Protein AF-0000000082584558 (afdb_homodimer)

Organism: NCBI:txid2716538

Nearest PDB structures (foldseek):
  3l9f-assembly2_C  TM=8.527E-01  e=1.326E-11  Streptococcus mutans UA159
  5x11-assembly4_H  TM=8.373E-01  e=3.624E-11  Bacillus spizizenii str. W23
  5x11-assembly1_B  TM=8.396E-01  e=9.906E-11  Bacillus spizizenii str. W23
  5x11-assembly3_D  TM=8.254E-01  e=2.268E-10  Bacillus spizizenii str. W23
  5x11-assembly4_G  TM=8.286E-01  e=9.950E-10  Bacillus spizizenii str. W23

Solvent-accessible surface area (backbone atoms only — not comparable to full-atom values): 20373 Å² total; per-residue (Å²): 128,76,77,75,67,65,62,57,53,56,50,46,48,52,30,73,76,42,67,36,30,72,65,52,50,48,52,47,41,61,73,70,38,39,89,40,44,46,72,73,61,89,57,43,59,68,51,49,51,51,35,38,75,69,48,26,30,46,77,42,78,46,74,48,92,96,42,78,69,40,58,33,36,35,57,32,72,59,26,51,49,51,47,52,54,57,58,68,46,79,80,76,88,68,74,44,73,39,66,64,49,54,37,49,57,64,35,67,88,48,60,67,68,61,54,49,52,54,43,50,52,54,31,52,51,30,54,50,49,49,55,52,49,52,55,51,50,52,57,55,57,69,37,62,89,76,48,59,67,66,46,53,49,33,47,48,48,47,52,47,46,52,44,38,47,29,53,29,46,36,52,46,32,54,54,49,51,56,57,54,58,67,74,101,126,76,78,75,68,65,62,57,54,56,50,46,46,51,30,73,76,41,66,36,30,73,64,52,51,47,51,47,41,61,72,71,38,39,90,40,44,48,70,72,62,87,57,43,59,67,51,50,52,51,35,38,75,69,47,25,29,46,77,43,79,44,75,48,91,95,43,78,70,40,59,34,37,37,57,31,73,58,24,51,49,51,47,52,54,57,59,70,48,80,79,75,88,66,72,44,73,39,66,64,49,54,38,47,56,63,36,67,88,49,60,66,67,60,54,49,51,55,43,50,52,52,30,51,52,30,54,51,47,47,55,52,49,53,54,51,50,51,56,55,58,68,37,63,89,76,47,59,67,65,45,54,51,31,47,48,49,47,52,47,46,52,45,37,48,29,53,30,48,37,52,47,33,54,54,48,50,55,57,53,57,67,75,102

InterPro domains:
  IPR005149 Transcription regulator PadR, N-terminal [PF03551] (11-85)
  IPR018309 Transcription regulator PadR, C-terminal [PF10400] (96-181)
  IPR036388 Winged helix-like DNA-binding domain superfamily [G3DSA:1.10.10.10] (1-91)
  IPR036390 Winged helix DNA-binding domain superfamily [SSF46785] (7-182)

Sequence (368 aa):
MSKINKTKYAILGVLSQMSGSGYDIKKCCDNSISYFWNENYGHIYPVLKKMEEEELIVKRVEQNEGRPSKNVYSITEKGSEELRKWLMLPIESSPLRSELLLKIFWSKDIPVENIIEKIKTEKEKAEKNLQEYSKVEEILKAQEGREDKKNLLLWLTTLNYGKYDDEAKIKWCEETLKSLEKLKMSKINKTKYAILGVLSQMSGSGYDIKKCCDNSISYFWNENYGHIYPVLKKMEEEELIVKRVEQNEGRPSKNVYSITEKGSEELRKWLMLPIESSPLRSELLLKIFWSKDIPVENIIEKIKTEKEKAEKNLQEYSKVEEILKAQEGREDKKNLLLWLTTLNYGKYDDEAKIKWCEETLKSLEKLK

pLDDT: mean 91.88, std 10.71, range [30.33, 98.81]

Structure (mmCIF, N/CA/C/O backbone):
data_AF-0000000082584558-model_v1
#
loop_
_entity.id
_entity.type
_entity.pdbx_description
1 polymer 'PadR family transcriptional regulator'
#
loop_
_atom_site.group_PDB
_atom_site.id
_atom_site.type_symbol
_atom_site.label_atom_id
_atom_site.label_alt_id
_atom_site.label_comp_id
_atom_site.label_asym_id
_atom_site.label_entity_id
_atom_site.label_seq_id
_atom_site.pdbx_PDB_ins_code
_atom_site.Cartn_x
_atom_site.Cartn_y
_atom_site.Cartn_z
_atom_site.occupancy
_atom_site.B_iso_or_equiv
_atom_site.auth_seq_id
_atom_site.auth_comp_id
_atom_site.auth_asym_id
_atom_site.auth_atom_id
_atom_site.pdbx_PDB_model_num
ATOM 1 N N . MET A 1 1 ? -6.527 -12.953 17.906 1 30.33 1 MET A N 1
ATOM 2 C CA . MET A 1 1 ? -6.168 -13.914 16.859 1 30.33 1 MET A CA 1
ATOM 3 C C . MET A 1 1 ? -4.859 -13.516 16.188 1 30.33 1 MET A C 1
ATOM 5 O O . MET A 1 1 ? -4.648 -12.336 15.875 1 30.33 1 MET A O 1
ATOM 9 N N . SER A 1 2 ? -3.805 -14.188 16.422 1 38.75 2 SER A N 1
ATOM 10 C CA . SER A 1 2 ? -2.463 -13.875 15.945 1 38.75 2 SER A CA 1
ATOM 11 C C . SER A 1 2 ? -2.486 -13.422 14.492 1 38.75 2 SER A C 1
ATOM 13 O O . SER A 1 2 ? -3.283 -13.914 13.695 1 38.75 2 SER A O 1
ATOM 15 N N . LYS A 1 3 ? -2.076 -12.32 14.148 1 49.16 3 LYS A N 1
ATOM 16 C CA . LYS A 1 3 ? -2.029 -11.82 12.781 1 49.16 3 LYS A CA 1
ATOM 17 C C . LYS A 1 3 ? -1.549 -12.891 11.812 1 49.16 3 LYS A C 1
ATOM 19 O O . LYS A 1 3 ? -0.49 -13.492 12.016 1 49.16 3 LYS A O 1
ATOM 24 N N . ILE A 1 4 ? -2.52 -13.734 11.289 1 52.91 4 ILE A N 1
ATOM 25 C CA . ILE A 1 4 ? -2.158 -14.781 10.336 1 52.91 4 ILE A CA 1
ATOM 26 C C . ILE A 1 4 ? -1.022 -14.289 9.438 1 52.91 4 ILE A C 1
ATOM 28 O O . ILE A 1 4 ? -1.102 -13.203 8.859 1 52.91 4 ILE A O 1
ATOM 32 N N . ASN A 1 5 ? 0.177 -14.93 9.703 1 70.56 5 ASN A N 1
ATOM 33 C CA . ASN A 1 5 ? 1.301 -14.664 8.812 1 70.56 5 ASN A CA 1
ATOM 34 C C . ASN A 1 5 ? 0.932 -14.922 7.352 1 70.56 5 ASN A C 1
ATOM 36 O O . ASN A 1 5 ? 0.846 -16.078 6.926 1 70.56 5 ASN A O 1
ATOM 40 N N . LYS A 1 6 ? 0.573 -13.977 6.586 1 83.31 6 LYS A N 1
ATOM 41 C CA . LYS A 1 6 ? 0.063 -14.133 5.227 1 83.31 6 LYS A CA 1
ATOM 42 C C . LYS A 1 6 ? 1.166 -14.586 4.273 1 83.31 6 LYS A C 1
ATOM 44 O O . LYS A 1 6 ? 0.889 -14.992 3.145 1 83.31 6 LYS A O 1
ATOM 49 N N . THR A 1 7 ? 2.365 -14.727 4.848 1 88.06 7 THR A N 1
ATOM 50 C CA . THR A 1 7 ? 3.475 -15.242 4.051 1 88.06 7 THR A CA 1
ATOM 51 C C . THR A 1 7 ? 3.277 -16.719 3.74 1 88.06 7 THR A C 1
ATOM 53 O O . THR A 1 7 ? 3.688 -17.203 2.682 1 88.06 7 THR A O 1
ATOM 56 N N . LYS A 1 8 ? 2.635 -17.391 4.621 1 92.75 8 LYS A N 1
ATOM 57 C CA . LYS A 1 8 ? 2.383 -18.812 4.406 1 92.75 8 LYS A CA 1
ATOM 58 C C . LYS A 1 8 ? 1.548 -19.047 3.15 1 92.75 8 LYS A C 1
ATOM 60 O O . LYS A 1 8 ? 1.74 -20.031 2.445 1 92.75 8 LYS A O 1
ATOM 65 N N . TYR A 1 9 ? 0.704 -18.141 2.803 1 94.75 9 TYR A N 1
ATOM 66 C CA . TYR A 1 9 ? -0.164 -18.312 1.645 1 94.75 9 TYR A CA 1
ATOM 67 C C . TYR A 1 9 ? 0.592 -18.047 0.349 1 94.75 9 TYR A C 1
ATOM 69 O O . TYR A 1 9 ? 0.287 -18.641 -0.69 1 94.75 9 TYR A O 1
ATOM 77 N N . ALA A 1 10 ? 1.587 -17.172 0.442 1 94.44 10 ALA A N 1
ATOM 78 C CA . ALA A 1 10 ? 2.486 -17.016 -0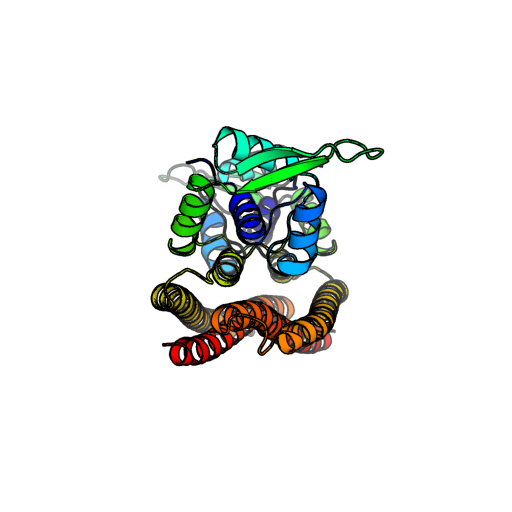.7 1 94.44 10 ALA A CA 1
ATOM 79 C C . ALA A 1 10 ? 3.238 -18.312 -0.98 1 94.44 10 ALA A C 1
ATOM 81 O O . ALA A 1 10 ? 3.307 -18.766 -2.125 1 94.44 10 ALA A O 1
ATOM 82 N N . ILE A 1 11 ? 3.656 -18.906 0.076 1 94.62 11 ILE A N 1
ATOM 83 C CA . ILE A 1 11 ? 4.438 -20.125 -0.044 1 94.62 11 ILE A CA 1
ATOM 84 C C . ILE A 1 11 ? 3.535 -21.266 -0.503 1 94.62 11 ILE A C 1
ATOM 86 O O . ILE A 1 11 ? 3.904 -22.047 -1.393 1 94.62 11 ILE A O 1
ATOM 90 N N . LEU A 1 12 ? 2.361 -21.391 0.091 1 96.81 12 LEU A N 1
ATOM 91 C CA . LEU A 1 12 ? 1.416 -22.422 -0.326 1 96.81 12 LEU A CA 1
ATOM 92 C C . LEU A 1 12 ? 1.052 -22.25 -1.799 1 96.81 12 LEU A C 1
ATOM 94 O O . LEU A 1 12 ? 0.888 -23.25 -2.514 1 96.81 12 LEU A O 1
ATOM 98 N N . GLY A 1 13 ? 0.885 -21.031 -2.195 1 96.81 13 GLY A N 1
ATOM 99 C CA . GLY A 1 13 ? 0.636 -20.781 -3.605 1 96.81 13 GLY A CA 1
ATOM 100 C C . GLY A 1 13 ? 1.723 -21.328 -4.512 1 96.81 13 GLY A C 1
ATOM 101 O O . GLY A 1 13 ? 1.432 -22 -5.496 1 96.81 13 GLY A O 1
ATOM 102 N N . VAL A 1 14 ? 2.971 -21.078 -4.148 1 95.62 14 VAL A N 1
ATOM 103 C CA . VAL A 1 14 ? 4.113 -21.578 -4.914 1 95.62 14 VAL A CA 1
ATOM 104 C C . VAL A 1 14 ? 4.113 -23.094 -4.918 1 95.62 14 VAL A C 1
ATOM 106 O O . VAL A 1 14 ? 4.23 -23.719 -5.977 1 95.62 14 VAL A O 1
ATOM 109 N N . LEU A 1 15 ? 3.852 -23.656 -3.799 1 97.06 15 LEU A N 1
ATOM 110 C CA . LEU A 1 15 ? 3.936 -25.109 -3.648 1 97.06 15 LEU A CA 1
ATOM 111 C C . LEU A 1 15 ? 2.74 -25.797 -4.305 1 97.06 15 LEU A C 1
ATOM 113 O O . LEU A 1 15 ? 2.779 -27 -4.574 1 97.06 15 LEU A O 1
ATOM 117 N N . SER A 1 16 ? 1.696 -25.062 -4.465 1 96.25 16 SER A N 1
ATOM 118 C CA . SER A 1 16 ? 0.556 -25.609 -5.195 1 96.25 16 SER A CA 1
ATOM 119 C C . SER A 1 16 ? 0.88 -25.781 -6.672 1 96.25 16 SER A C 1
ATOM 121 O O . SER A 1 16 ? 0.181 -26.516 -7.383 1 96.25 16 SER A O 1
ATOM 123 N N . GLN A 1 17 ? 1.928 -25.109 -7.113 1 92.25 17 GLN A N 1
ATOM 124 C CA . GLN A 1 17 ? 2.33 -25.188 -8.516 1 92.25 17 GLN A CA 1
ATOM 125 C C . GLN A 1 17 ? 3.492 -26.172 -8.695 1 92.25 17 GLN A C 1
ATOM 127 O O . GLN A 1 17 ? 3.658 -26.75 -9.773 1 92.25 17 GLN A O 1
ATOM 132 N N . MET A 1 18 ? 4.336 -26.25 -7.672 1 92.12 18 MET A N 1
ATOM 133 C CA . MET A 1 18 ? 5.516 -27.094 -7.773 1 92.12 18 MET A CA 1
ATOM 134 C C . MET A 1 18 ? 6.051 -27.453 -6.391 1 92.12 18 MET A C 1
ATOM 136 O O . MET A 1 18 ? 5.871 -26.703 -5.434 1 92.12 18 MET A O 1
ATOM 140 N N . SER A 1 19 ? 6.676 -28.562 -6.387 1 95.88 19 SER A N 1
ATOM 141 C CA . SER A 1 19 ? 7.504 -28.891 -5.23 1 95.88 19 SER A CA 1
ATOM 142 C C . SER A 1 19 ? 8.938 -28.391 -5.414 1 95.88 19 SER A C 1
ATOM 144 O O . SER A 1 19 ? 9.383 -28.188 -6.543 1 95.88 19 SER A O 1
ATOM 146 N N . GLY A 1 20 ? 9.602 -28.094 -4.262 1 94.19 20 GLY A N 1
ATOM 147 C CA . GLY A 1 20 ? 10.969 -27.625 -4.43 1 94.19 20 GLY A CA 1
ATOM 148 C C . GLY A 1 20 ? 11.664 -27.328 -3.111 1 94.19 20 GLY A C 1
ATOM 149 O O . GLY A 1 20 ? 11.055 -27.438 -2.045 1 94.19 20 GLY A O 1
ATOM 150 N N . SER A 1 21 ? 12.984 -27.062 -3.213 1 93.31 21 SER A N 1
ATOM 151 C CA . SER A 1 21 ? 13.773 -26.656 -2.051 1 93.31 21 SER A CA 1
ATOM 152 C C . SER A 1 21 ? 13.406 -25.25 -1.598 1 93.31 21 SER A C 1
ATOM 154 O O . SER A 1 21 ? 12.641 -24.547 -2.268 1 93.31 21 SER A O 1
ATOM 156 N N . GLY A 1 22 ? 13.938 -24.906 -0.405 1 91.94 22 GLY A N 1
ATOM 157 C CA . GLY A 1 22 ? 13.781 -23.516 0.014 1 91.94 22 GLY A CA 1
ATOM 158 C C . GLY A 1 22 ? 14.25 -22.531 -1.029 1 91.94 22 GLY A C 1
ATOM 159 O O . GLY A 1 22 ? 13.617 -21.484 -1.235 1 91.94 22 GLY A O 1
ATOM 160 N N . TYR A 1 23 ? 15.281 -22.891 -1.668 1 91.06 23 TYR A N 1
ATOM 161 C CA . TYR A 1 23 ? 15.836 -22.062 -2.73 1 91.06 23 TYR A CA 1
ATOM 162 C C . TYR A 1 23 ? 14.859 -21.938 -3.893 1 91.06 23 TYR A C 1
ATOM 164 O O . TYR A 1 23 ? 14.648 -20.844 -4.418 1 91.06 23 TYR A O 1
ATOM 172 N N . ASP A 1 24 ? 14.328 -23.016 -4.273 1 92.88 24 ASP A N 1
ATOM 173 C CA . ASP A 1 24 ? 13.383 -23.031 -5.383 1 92.88 24 ASP A CA 1
ATOM 174 C C . ASP A 1 24 ? 12.156 -22.172 -5.07 1 92.88 24 ASP A C 1
ATOM 176 O O . ASP A 1 24 ? 11.68 -21.422 -5.922 1 92.88 24 ASP A O 1
ATOM 180 N N . ILE A 1 25 ? 11.711 -22.281 -3.879 1 93.5 25 ILE A N 1
ATOM 181 C CA . ILE A 1 25 ? 10.539 -21.531 -3.441 1 93.5 25 ILE A CA 1
ATOM 182 C C . ILE A 1 25 ? 10.836 -20.031 -3.445 1 93.5 25 ILE A C 1
ATOM 184 O O . ILE A 1 25 ? 10.062 -19.25 -3.98 1 93.5 25 ILE A O 1
ATOM 188 N N . LYS A 1 26 ? 11.938 -19.672 -2.947 1 91.31 26 LYS A N 1
ATOM 189 C CA . LYS A 1 26 ? 12.344 -18.281 -2.924 1 91.31 26 LYS A CA 1
ATOM 190 C C . LYS A 1 26 ? 12.469 -17.719 -4.336 1 91.31 26 LYS A C 1
ATOM 192 O O . LYS A 1 26 ? 12.016 -16.594 -4.605 1 91.31 26 LYS A O 1
ATOM 197 N N . LYS A 1 27 ? 13.07 -18.438 -5.168 1 91.25 27 LYS A N 1
ATOM 198 C CA . LYS A 1 27 ? 13.258 -18.016 -6.555 1 91.25 27 LYS A CA 1
ATOM 199 C C . LYS A 1 27 ? 11.914 -17.797 -7.25 1 91.25 27 LYS A C 1
ATOM 201 O O . LYS A 1 27 ? 11.734 -16.828 -7.973 1 91.25 27 LYS A O 1
ATOM 206 N N . CYS A 1 28 ? 11.023 -18.672 -6.992 1 90.75 28 CYS A N 1
ATOM 207 C CA . CYS A 1 28 ? 9.695 -18.531 -7.578 1 90.75 28 CYS A CA 1
ATOM 208 C C . CYS A 1 28 ? 8.984 -17.297 -7.043 1 90.75 28 CYS A C 1
ATOM 210 O O . CYS A 1 28 ? 8.375 -16.547 -7.809 1 90.75 28 CYS A O 1
ATOM 212 N N . CYS A 1 29 ? 9.102 -17.094 -5.812 1 90.06 29 CYS A N 1
ATOM 213 C CA . CYS A 1 29 ? 8.5 -15.914 -5.211 1 90.06 29 CYS A CA 1
ATOM 214 C C . CYS A 1 29 ? 9.086 -14.641 -5.809 1 90.06 29 CYS A C 1
ATOM 216 O O . CYS A 1 29 ? 8.352 -13.727 -6.188 1 90.06 29 CYS A O 1
ATOM 218 N N . ASP A 1 30 ? 10.359 -14.617 -5.957 1 88.38 30 ASP A N 1
ATOM 219 C CA . ASP A 1 30 ? 11.055 -13.445 -6.473 1 88.38 30 ASP A CA 1
ATOM 220 C C . ASP A 1 30 ? 10.672 -13.164 -7.926 1 88.38 30 ASP A C 1
ATOM 222 O O . ASP A 1 30 ? 10.57 -12.008 -8.336 1 88.38 30 ASP A O 1
ATOM 226 N N . ASN A 1 31 ? 10.398 -14.203 -8.602 1 88.25 31 ASN A N 1
ATOM 227 C CA . ASN A 1 31 ? 10.188 -14.062 -10.039 1 88.25 31 ASN A CA 1
ATOM 228 C C . ASN A 1 31 ? 8.703 -13.891 -10.375 1 88.25 31 ASN A C 1
ATOM 230 O O . ASN A 1 31 ? 8.359 -13.344 -11.422 1 88.25 31 ASN A O 1
ATOM 234 N N . SER A 1 32 ? 7.871 -14.32 -9.461 1 90.25 32 SER A N 1
ATOM 235 C CA . SER A 1 32 ? 6.465 -14.391 -9.852 1 90.25 32 SER A CA 1
ATOM 236 C C . SER A 1 32 ? 5.625 -13.367 -9.102 1 90.25 32 SER A C 1
ATOM 238 O O . SER A 1 32 ? 4.719 -12.766 -9.672 1 90.25 32 SER A O 1
ATOM 240 N N . ILE A 1 33 ? 5.98 -13.203 -7.797 1 92.06 33 ILE A N 1
ATOM 241 C CA . ILE A 1 33 ? 5.008 -12.438 -7.027 1 92.06 33 ILE A CA 1
ATOM 242 C C . ILE A 1 33 ? 5.703 -11.266 -6.344 1 92.06 33 ILE A C 1
ATOM 244 O O . ILE A 1 33 ? 5.062 -10.484 -5.637 1 92.06 33 ILE A O 1
ATOM 248 N N . SER A 1 34 ? 6.965 -10.945 -6.617 1 91 34 SER A N 1
ATOM 249 C CA . SER A 1 34 ? 7.734 -9.914 -5.914 1 91 34 SER A CA 1
ATOM 250 C C . SER A 1 34 ? 7.191 -8.523 -6.207 1 91 34 SER A C 1
ATOM 252 O O . SER A 1 34 ? 7.387 -7.598 -5.418 1 91 34 SER A O 1
ATOM 254 N N . TYR A 1 35 ? 6.473 -8.367 -7.281 1 90.69 35 TYR A N 1
ATOM 255 C CA . TYR A 1 35 ? 5.988 -7.051 -7.676 1 90.69 35 TYR A CA 1
ATOM 256 C C . TYR A 1 35 ? 4.82 -6.613 -6.801 1 90.69 35 TYR A C 1
ATOM 258 O O . TYR A 1 35 ? 4.477 -5.43 -6.766 1 90.69 35 TYR A O 1
ATOM 266 N N . PHE A 1 36 ? 4.23 -7.609 -6.105 1 92.94 36 PHE A N 1
ATOM 267 C CA . PHE A 1 36 ? 3.084 -7.219 -5.297 1 92.94 36 PHE A CA 1
ATOM 268 C C . PHE A 1 36 ? 3.105 -7.926 -3.947 1 92.94 36 PHE A C 1
ATOM 270 O O . PHE A 1 36 ? 2.242 -7.691 -3.1 1 92.94 36 PHE A O 1
ATOM 277 N N . TRP A 1 37 ? 4.051 -8.758 -3.807 1 91 37 TRP A N 1
ATOM 278 C CA . TRP A 1 37 ? 4.293 -9.422 -2.527 1 91 37 TRP A CA 1
ATOM 279 C C . TRP A 1 37 ? 5.789 -9.531 -2.25 1 91 37 TRP A C 1
ATOM 281 O O . TRP A 1 37 ? 6.41 -10.547 -2.576 1 91 37 TRP A O 1
ATOM 291 N N . ASN A 1 38 ? 6.246 -8.547 -1.58 1 83.62 38 ASN A N 1
ATOM 292 C CA . ASN A 1 38 ? 7.672 -8.5 -1.269 1 83.62 38 ASN A CA 1
ATOM 293 C C . ASN A 1 38 ? 7.957 -9.023 0.134 1 83.62 38 ASN A C 1
ATOM 295 O O . ASN A 1 38 ? 7.414 -8.516 1.116 1 83.62 38 ASN A O 1
ATOM 299 N N . GLU A 1 39 ? 8.625 -10.141 0.26 1 75.56 39 GLU A N 1
ATOM 300 C CA . GLU A 1 39 ? 9 -10.703 1.553 1 75.56 39 GLU A CA 1
ATOM 301 C C . GLU A 1 39 ? 10.508 -10.898 1.648 1 75.56 39 GLU A C 1
ATOM 303 O O . GLU A 1 39 ? 11.203 -10.938 0.63 1 75.56 39 GLU A O 1
ATOM 308 N N . ASN A 1 40 ? 10.906 -10.711 2.939 1 68.69 40 ASN A N 1
ATOM 309 C CA . ASN A 1 40 ? 12.281 -11.117 3.191 1 68.69 40 ASN A CA 1
ATOM 310 C C . ASN A 1 40 ? 12.422 -12.633 3.238 1 68.69 40 ASN A C 1
ATOM 312 O O . ASN A 1 40 ? 12.008 -13.273 4.207 1 68.69 40 ASN A O 1
ATOM 316 N N . TYR A 1 41 ? 12.945 -13.133 2.281 1 65.62 41 TYR A N 1
ATOM 317 C CA . TYR A 1 41 ? 12.93 -14.586 2.129 1 65.62 41 TYR A CA 1
ATOM 318 C C . TYR A 1 41 ? 14.07 -15.227 2.91 1 65.62 41 TYR A C 1
ATOM 320 O O . TYR A 1 41 ? 14.117 -16.453 3.051 1 65.62 41 TYR A O 1
ATOM 328 N N . GLY A 1 42 ? 14.875 -14.375 3.395 1 67.25 42 GLY A N 1
ATOM 329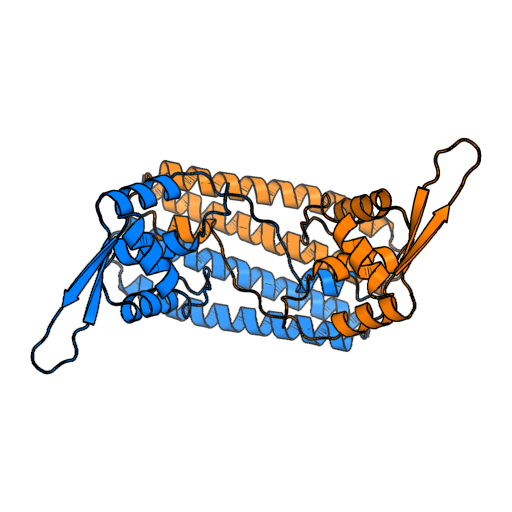 C CA . GLY A 1 42 ? 15.766 -14.945 4.391 1 67.25 42 GLY A CA 1
ATOM 330 C C . GLY A 1 42 ? 15.031 -15.539 5.578 1 67.25 42 GLY A C 1
ATOM 331 O O . GLY A 1 42 ? 15.523 -16.469 6.219 1 67.25 42 GLY A O 1
ATOM 332 N N . HIS A 1 43 ? 13.789 -15.195 5.637 1 77.5 43 HIS A N 1
ATOM 333 C CA . HIS A 1 43 ? 13.008 -15.664 6.777 1 77.5 43 HIS A CA 1
ATOM 334 C C . HIS A 1 43 ? 11.977 -16.703 6.352 1 77.5 43 HIS A C 1
ATOM 336 O O . HIS A 1 43 ? 11.008 -16.953 7.07 1 77.5 43 HIS A O 1
ATOM 342 N N . ILE A 1 44 ? 12.305 -17.438 5.281 1 87.06 44 ILE A N 1
ATOM 343 C CA . ILE A 1 44 ? 11.312 -18.375 4.77 1 87.06 44 ILE A CA 1
ATOM 344 C C . ILE A 1 44 ? 11.375 -19.688 5.566 1 87.06 44 ILE A C 1
ATOM 346 O O . ILE A 1 44 ? 10.375 -20.391 5.703 1 87.06 44 ILE A O 1
ATOM 350 N N . TYR A 1 45 ? 12.531 -20.016 6.121 1 89.5 45 TYR A N 1
ATOM 351 C CA . TYR A 1 45 ? 12.734 -21.328 6.703 1 89.5 45 TYR A CA 1
ATOM 352 C C . TYR A 1 45 ? 11.953 -21.469 8.008 1 89.5 45 TYR A C 1
ATOM 354 O O . TYR A 1 45 ? 11.336 -22.516 8.258 1 89.5 45 TYR A O 1
ATOM 362 N N . PRO A 1 46 ? 12.008 -20.5 8.797 1 91 46 PRO A N 1
ATOM 363 C CA . PRO A 1 46 ? 11.133 -20.594 9.977 1 91 46 PRO A CA 1
ATOM 364 C C . PRO A 1 46 ? 9.664 -20.766 9.609 1 91 46 PRO A C 1
ATOM 366 O O . PRO A 1 46 ? 8.938 -21.484 10.297 1 91 46 PRO A O 1
ATOM 369 N N . VAL A 1 47 ? 9.242 -20.156 8.547 1 91.75 47 VAL A N 1
ATOM 370 C CA . VAL A 1 47 ? 7.863 -20.266 8.094 1 91.75 47 VAL A CA 1
ATOM 371 C C . VAL A 1 47 ? 7.609 -21.688 7.555 1 91.75 47 VAL A C 1
ATOM 373 O O . VAL A 1 47 ? 6.578 -22.281 7.859 1 91.75 47 VAL A O 1
ATOM 376 N N . LEU A 1 48 ? 8.586 -22.203 6.855 1 94.38 48 LEU A N 1
ATOM 377 C CA . LEU A 1 48 ? 8.469 -23.562 6.336 1 94.38 48 LEU A CA 1
ATOM 378 C C . LEU A 1 48 ? 8.375 -24.578 7.473 1 94.38 48 LEU A C 1
ATOM 380 O O . LEU A 1 48 ? 7.574 -25.516 7.414 1 94.38 48 LEU A O 1
ATOM 384 N N . LYS A 1 49 ? 9.195 -24.391 8.445 1 94 49 LYS A N 1
ATOM 385 C CA . LYS A 1 49 ? 9.172 -25.281 9.602 1 94 49 LYS A CA 1
ATOM 386 C C . LYS A 1 49 ? 7.812 -25.266 10.281 1 94 49 LYS A C 1
ATOM 388 O O . LYS A 1 49 ? 7.266 -26.312 10.617 1 94 49 LYS A O 1
ATOM 393 N N . LYS A 1 50 ? 7.281 -24.094 10.484 1 95.19 50 LYS A N 1
ATOM 394 C CA . LYS A 1 50 ? 5.969 -23.953 11.102 1 95.19 50 LYS A CA 1
ATOM 395 C C . LYS A 1 50 ? 4.883 -24.609 10.258 1 95.19 50 LYS A C 1
ATOM 397 O O . LYS A 1 50 ? 3.996 -25.281 10.781 1 95.19 50 LYS A O 1
ATOM 402 N N . MET A 1 51 ? 4.941 -24.438 8.984 1 96.75 51 MET A N 1
ATOM 403 C CA . MET A 1 51 ? 3.967 -25.031 8.07 1 96.75 51 MET A CA 1
ATOM 404 C C . MET A 1 51 ? 4.043 -26.562 8.094 1 96.75 51 MET A C 1
ATOM 406 O O . MET A 1 51 ? 3.023 -27.234 7.969 1 96.75 51 MET A O 1
ATOM 410 N N . GLU A 1 52 ? 5.246 -27.078 8.227 1 96.94 52 GLU A N 1
ATOM 411 C CA . GLU A 1 52 ? 5.426 -28.516 8.359 1 96.94 52 GLU A CA 1
ATOM 412 C C . GLU A 1 52 ? 4.797 -29.031 9.656 1 96.94 52 GLU A C 1
ATOM 414 O O . GLU A 1 52 ? 4.109 -30.047 9.648 1 96.94 52 GLU A O 1
ATOM 419 N N . GLU A 1 53 ? 5.039 -28.297 10.719 1 96.94 53 GLU A N 1
ATOM 420 C CA . GLU A 1 53 ? 4.457 -28.641 12.008 1 96.94 53 GLU A CA 1
ATOM 421 C C . GLU A 1 53 ? 2.934 -28.625 11.953 1 96.94 53 GLU A C 1
ATOM 423 O O . GLU A 1 53 ? 2.275 -29.438 12.609 1 96.94 53 GLU A O 1
ATOM 428 N N . GLU A 1 54 ? 2.393 -27.734 11.133 1 96.94 54 GLU A N 1
ATOM 429 C CA . GLU A 1 54 ? 0.946 -27.625 10.969 1 96.94 54 GLU A CA 1
ATOM 430 C C . GLU A 1 54 ? 0.427 -28.609 9.93 1 96.94 54 GLU A C 1
ATOM 432 O O . GLU A 1 54 ? -0.769 -28.625 9.625 1 96.94 54 GLU A O 1
ATOM 437 N N . GLU A 1 55 ? 1.316 -29.375 9.312 1 98.19 55 GLU A N 1
ATOM 438 C CA . GLU A 1 55 ? 1.023 -30.438 8.359 1 98.19 55 GLU A CA 1
ATOM 439 C C . GLU A 1 55 ? 0.463 -29.875 7.055 1 98.19 55 GLU A C 1
ATOM 441 O O . GLU A 1 55 ? -0.329 -30.531 6.375 1 98.19 55 GLU A O 1
ATOM 446 N N . LEU A 1 56 ? 0.762 -28.641 6.789 1 98.25 56 LEU A N 1
ATOM 447 C CA . LEU A 1 56 ? 0.344 -28.016 5.531 1 98.25 56 LEU A CA 1
ATOM 448 C C . LEU A 1 56 ? 1.27 -28.438 4.391 1 98.25 56 LEU A C 1
ATOM 450 O O . LEU A 1 56 ? 0.871 -28.422 3.227 1 98.25 56 LEU A O 1
ATOM 454 N N . ILE A 1 57 ? 2.51 -28.719 4.742 1 98.31 57 ILE A N 1
ATOM 455 C CA . ILE A 1 57 ? 3.502 -29.188 3.779 1 98.31 57 ILE A CA 1
ATOM 456 C C . ILE A 1 57 ? 4.281 -30.359 4.375 1 98.31 57 ILE A C 1
ATOM 458 O O . ILE A 1 57 ? 4.184 -30.625 5.57 1 98.31 57 ILE A O 1
ATOM 462 N N . VAL A 1 58 ? 5.012 -31.078 3.535 1 97.94 58 VAL A N 1
ATOM 463 C CA . VAL A 1 58 ? 5.887 -32.156 3.975 1 97.94 58 VAL A CA 1
ATOM 464 C C . VAL A 1 58 ? 7.289 -31.969 3.408 1 97.94 58 VAL A C 1
ATOM 466 O O . VAL A 1 58 ? 7.449 -31.391 2.326 1 97.94 58 VAL A O 1
ATOM 469 N N . LYS A 1 59 ? 8.203 -32.281 4.172 1 95.69 59 LYS A N 1
ATOM 470 C CA . LYS A 1 59 ? 9.609 -32.219 3.791 1 95.69 59 LYS A CA 1
ATOM 471 C C . LYS A 1 59 ? 10.172 -33.594 3.516 1 95.69 59 LYS A C 1
ATOM 473 O O . LYS A 1 59 ? 9.961 -34.531 4.301 1 95.69 59 LYS A O 1
ATOM 478 N N . ARG A 1 60 ? 10.773 -33.781 2.383 1 93.56 60 ARG A N 1
ATOM 479 C CA . ARG A 1 60 ? 11.461 -35.031 2.055 1 93.56 60 ARG A CA 1
ATOM 480 C C . ARG A 1 60 ? 12.914 -34.781 1.694 1 93.56 60 ARG A C 1
ATOM 482 O O . ARG A 1 60 ? 13.234 -33.781 1.025 1 93.56 60 ARG A O 1
ATOM 489 N N . VAL A 1 61 ? 13.734 -35.625 2.156 1 89.88 61 VAL A N 1
ATOM 490 C CA . VAL A 1 61 ? 15.156 -35.531 1.844 1 89.88 61 VAL A CA 1
ATOM 491 C C . VAL A 1 61 ? 15.453 -36.281 0.555 1 89.88 61 VAL A C 1
ATOM 493 O O . VAL A 1 61 ? 15.109 -37.438 0.423 1 89.88 61 VAL A O 1
ATOM 496 N N . GLU A 1 62 ? 15.789 -35.531 -0.402 1 83.44 62 GLU A N 1
ATOM 497 C CA . GLU A 1 62 ? 16.203 -36.188 -1.646 1 83.44 62 GLU A CA 1
ATOM 498 C C . GLU A 1 62 ? 17.719 -36.312 -1.729 1 83.44 62 GLU A C 1
ATOM 500 O O . GLU A 1 62 ? 18.438 -35.312 -1.53 1 83.44 62 GLU A O 1
ATOM 505 N N . GLN A 1 63 ? 18.188 -37.594 -1.647 1 75.81 63 GLN A N 1
ATOM 506 C CA . GLN A 1 63 ? 19.609 -37.906 -1.741 1 75.81 63 GLN A CA 1
ATOM 507 C C . GLN A 1 63 ? 20 -38.219 -3.176 1 75.81 63 GLN A C 1
ATOM 509 O O . GLN A 1 63 ? 19.391 -39.094 -3.805 1 75.81 63 GLN A O 1
ATOM 514 N N . ASN A 1 64 ? 20.453 -37.219 -3.859 1 66.75 64 ASN A N 1
ATOM 515 C CA . ASN A 1 64 ? 21.016 -37.625 -5.145 1 66.75 64 ASN A CA 1
ATOM 516 C C . ASN A 1 64 ? 22.484 -38 -5.016 1 66.75 64 ASN A C 1
ATOM 518 O O . ASN A 1 64 ? 23.172 -37.562 -4.086 1 66.75 64 ASN A O 1
ATOM 522 N N . GLU A 1 65 ? 22.906 -39 -5.766 1 66.5 65 GLU A N 1
ATOM 523 C CA . GLU A 1 65 ? 24.281 -39.469 -5.73 1 66.5 65 GLU A CA 1
ATOM 524 C C . GLU A 1 65 ? 25.25 -38.312 -6 1 66.5 65 GLU A C 1
ATOM 526 O O . GLU A 1 65 ? 25.172 -37.656 -7.027 1 66.5 65 GLU A O 1
ATOM 531 N N . GLY A 1 66 ? 26.172 -38.094 -5.047 1 67.94 66 GLY A N 1
ATOM 532 C CA . GLY A 1 66 ? 27.297 -37.188 -5.219 1 67.94 66 GLY A CA 1
ATOM 533 C C . GLY A 1 66 ? 26.984 -35.75 -4.852 1 67.94 66 GLY A C 1
ATOM 534 O O . GLY A 1 66 ? 27.844 -34.875 -4.949 1 67.94 66 GLY A O 1
ATOM 535 N N . ARG A 1 67 ? 25.656 -35.625 -4.762 1 65.81 67 ARG A N 1
ATOM 536 C CA . ARG A 1 67 ? 25.328 -34.281 -4.379 1 65.81 67 ARG A CA 1
ATOM 537 C C . ARG A 1 67 ? 24.75 -34.219 -2.965 1 65.81 67 ARG A C 1
ATOM 539 O O . ARG A 1 67 ? 24.219 -35.219 -2.475 1 65.81 67 ARG A O 1
ATOM 546 N N . PRO A 1 68 ? 25.141 -33.219 -2.234 1 71.88 68 PRO A N 1
ATOM 547 C CA . PRO A 1 68 ? 24.562 -33.062 -0.894 1 71.88 68 PRO A CA 1
ATOM 548 C C . PRO A 1 68 ? 23.047 -33.219 -0.874 1 71.88 68 PRO A C 1
ATOM 550 O O . PRO A 1 68 ? 22.375 -32.906 -1.856 1 71.88 68 PRO A O 1
ATOM 553 N N . SER A 1 69 ? 22.594 -33.906 0.101 1 78.94 69 SER A N 1
ATOM 554 C CA . SER A 1 69 ? 21.156 -34.094 0.285 1 78.94 69 SER A CA 1
ATOM 555 C C . SER A 1 69 ? 20.406 -32.781 0.312 1 78.94 69 SER A C 1
ATOM 557 O O . SER A 1 69 ? 20.906 -31.781 0.838 1 78.94 69 SER A O 1
ATOM 559 N N . LYS A 1 70 ? 19.312 -32.688 -0.498 1 86.06 70 LYS A N 1
ATOM 560 C CA . LYS A 1 70 ? 18.484 -31.469 -0.507 1 86.06 70 LYS A CA 1
ATOM 561 C C . LYS A 1 70 ? 17.094 -31.75 0.083 1 86.06 70 LYS A C 1
ATOM 563 O O . LYS A 1 70 ? 16.531 -32.844 -0.12 1 86.06 70 LYS A O 1
ATOM 568 N N . ASN A 1 71 ? 16.641 -30.828 0.893 1 91.56 71 ASN A N 1
ATOM 569 C CA . ASN A 1 71 ? 15.273 -30.875 1.399 1 91.56 71 ASN A CA 1
ATOM 570 C C . ASN A 1 71 ? 14.281 -30.344 0.37 1 91.56 71 ASN A C 1
ATOM 572 O O . ASN A 1 71 ? 14.445 -29.25 -0.162 1 91.56 71 ASN A O 1
ATOM 576 N N . VAL A 1 72 ? 13.359 -31.25 0.068 1 95.81 72 VAL A N 1
ATOM 577 C CA . VAL A 1 72 ? 12.312 -30.859 -0.876 1 95.81 72 VAL A CA 1
ATOM 578 C C . VAL A 1 72 ? 10.977 -30.766 -0.153 1 95.81 72 VAL A C 1
ATOM 580 O O . VAL A 1 72 ? 10.586 -31.672 0.573 1 95.81 72 VAL A O 1
ATOM 583 N N . TYR A 1 73 ? 10.297 -29.641 -0.382 1 97.38 73 TYR A N 1
ATOM 584 C CA . TYR A 1 73 ? 9.008 -29.391 0.24 1 97.38 73 TYR A CA 1
ATOM 585 C C . TYR A 1 73 ? 7.871 -29.578 -0.763 1 97.38 73 TYR A C 1
ATOM 587 O O . TYR A 1 73 ? 7.992 -29.188 -1.925 1 97.38 73 TYR A O 1
ATOM 595 N N . SER A 1 74 ? 6.793 -30.219 -0.254 1 98.12 74 SER A N 1
ATOM 596 C CA . SER A 1 74 ? 5.582 -30.406 -1.047 1 98.12 74 SER A CA 1
ATOM 597 C C . SER A 1 74 ? 4.336 -30.062 -0.239 1 98.12 74 SER A C 1
ATOM 599 O O . SER A 1 74 ? 4.297 -30.281 0.975 1 98.12 74 SER A O 1
ATOM 601 N N . ILE A 1 75 ? 3.35 -29.547 -0.936 1 98.19 75 ILE A N 1
ATOM 602 C CA . ILE A 1 75 ? 2.09 -29.203 -0.283 1 98.19 75 ILE A CA 1
ATOM 603 C C . ILE A 1 75 ? 1.295 -30.484 0.003 1 98.19 75 ILE A C 1
ATOM 605 O O . ILE A 1 75 ? 1.321 -31.422 -0.787 1 98.19 75 ILE A O 1
ATOM 609 N N . THR A 1 76 ? 0.61 -30.516 1.112 1 98.38 76 THR A N 1
ATOM 610 C CA . THR A 1 76 ? -0.279 -31.625 1.451 1 98.38 76 THR A CA 1
ATOM 611 C C . THR A 1 76 ? -1.714 -31.312 1.04 1 98.38 76 THR A C 1
ATOM 613 O O . THR A 1 76 ? -2 -30.203 0.559 1 98.38 76 THR A O 1
ATOM 616 N N . GLU A 1 77 ? -2.6 -32.344 1.211 1 98.19 77 GLU A N 1
ATOM 617 C CA . GLU A 1 77 ? -4.023 -32.094 1 1 98.19 77 GLU A CA 1
ATOM 618 C C . GLU A 1 77 ? -4.547 -31.016 1.96 1 98.19 77 GLU A C 1
ATOM 620 O O . GLU A 1 77 ? -5.34 -30.156 1.569 1 98.19 77 GLU A O 1
ATOM 625 N N . LYS A 1 78 ? -4.086 -31.094 3.152 1 98.38 78 LYS A N 1
ATOM 626 C CA . LYS A 1 78 ? -4.473 -30.109 4.148 1 98.38 78 LYS A CA 1
ATOM 627 C C . LYS A 1 78 ? -4.012 -28.703 3.74 1 98.38 78 LYS A C 1
ATOM 629 O O . LYS A 1 78 ? -4.746 -27.734 3.91 1 98.38 78 LYS A O 1
ATOM 634 N N . GLY A 1 79 ? -2.76 -28.609 3.25 1 98.25 79 GLY A N 1
ATOM 635 C CA . GLY A 1 79 ? -2.238 -27.344 2.76 1 98.25 79 GLY A CA 1
ATOM 636 C C . GLY A 1 79 ? -3.031 -26.781 1.592 1 98.25 79 GLY A C 1
ATOM 637 O O . GLY A 1 79 ? -3.314 -25.578 1.545 1 98.25 79 GLY A O 1
ATOM 638 N N . SER A 1 80 ? -3.389 -27.688 0.706 1 97.94 80 SER A N 1
ATOM 639 C CA . SER A 1 80 ? -4.188 -27.297 -0.447 1 97.94 80 SER A CA 1
ATOM 640 C C . SER A 1 80 ? -5.551 -26.766 -0.017 1 97.94 80 SER A C 1
ATOM 642 O O . SER A 1 80 ? -6.027 -25.75 -0.543 1 97.94 80 SER A O 1
ATOM 644 N N . GLU A 1 81 ? -6.113 -27.422 0.925 1 97.94 81 GLU A N 1
ATOM 645 C CA . GLU A 1 81 ? -7.414 -27 1.431 1 97.94 81 GLU A CA 1
ATOM 646 C C . GLU A 1 81 ? -7.316 -25.656 2.16 1 97.94 81 GLU A C 1
ATOM 648 O O . GLU A 1 81 ? -8.195 -24.797 2.02 1 97.94 81 GLU A O 1
ATOM 653 N N . GLU A 1 82 ? -6.297 -25.516 2.91 1 97.38 82 GLU A N 1
ATOM 654 C CA . GLU A 1 82 ? -6.055 -24.266 3.619 1 97.38 82 GLU A CA 1
ATOM 655 C C . GLU A 1 82 ? -5.914 -23.094 2.645 1 97.38 82 GLU A C 1
ATOM 657 O O . GLU A 1 82 ? -6.492 -22.031 2.859 1 97.38 82 GLU A O 1
ATOM 662 N N . LEU A 1 83 ? -5.164 -23.328 1.61 1 97.75 83 LEU A N 1
ATOM 663 C CA . LEU A 1 83 ? -4.98 -22.297 0.595 1 97.75 83 LEU A CA 1
ATOM 664 C C . LEU A 1 83 ? -6.309 -21.938 -0.074 1 97.75 83 LEU A C 1
ATOM 666 O O . LEU A 1 83 ? -6.656 -20.766 -0.198 1 97.75 83 LEU A O 1
ATOM 670 N N . ARG A 1 84 ? -7.023 -22.969 -0.456 1 97.88 84 ARG A N 1
ATOM 671 C CA . ARG A 1 84 ? -8.297 -22.766 -1.132 1 97.88 84 ARG A CA 1
ATOM 672 C C . ARG A 1 84 ? -9.266 -21.969 -0.249 1 97.88 84 ARG A C 1
ATOM 674 O O . ARG A 1 84 ? -9.906 -21.031 -0.71 1 97.88 84 ARG A O 1
ATOM 681 N N . LYS A 1 85 ? -9.328 -22.328 0.997 1 97.56 85 LYS A N 1
ATOM 682 C CA . LYS A 1 85 ? -10.211 -21.641 1.937 1 97.56 85 LYS A CA 1
ATOM 683 C C . LYS A 1 85 ? -9.828 -20.172 2.07 1 97.56 85 LYS A C 1
ATOM 685 O O . LYS A 1 85 ? -10.695 -19.297 2.061 1 97.56 85 LYS A O 1
ATOM 690 N N . TRP A 1 86 ? -8.586 -19.953 2.182 1 97.56 86 TRP A N 1
ATOM 691 C CA . TRP A 1 86 ? -8.109 -18.578 2.322 1 97.56 86 TRP A CA 1
ATOM 692 C C . TRP A 1 86 ? -8.414 -17.766 1.069 1 97.56 86 TRP A C 1
ATOM 694 O O . TRP A 1 86 ? -8.828 -16.594 1.16 1 97.56 86 TRP A O 1
ATOM 704 N N . LEU A 1 87 ? -8.172 -18.328 -0.097 1 97.81 87 LEU A N 1
ATOM 705 C CA . LEU A 1 87 ? -8.422 -17.656 -1.364 1 97.81 87 LEU A CA 1
ATOM 706 C C . LEU A 1 87 ? -9.898 -17.281 -1.5 1 97.81 87 LEU A C 1
ATOM 708 O O . LEU A 1 87 ? -10.234 -16.281 -2.143 1 97.81 87 LEU A O 1
ATOM 712 N N . MET A 1 88 ? -10.742 -18.031 -0.849 1 97.75 88 MET A N 1
ATOM 713 C CA . MET A 1 88 ? -12.18 -17.844 -0.971 1 97.75 88 MET A CA 1
ATOM 714 C C . MET A 1 88 ? -12.656 -16.734 -0.035 1 97.75 88 MET A C 1
ATOM 716 O O . MET A 1 88 ? -13.734 -16.172 -0.235 1 97.75 88 MET A O 1
ATOM 720 N N . LEU A 1 89 ? -11.945 -16.453 0.974 1 96.44 89 LEU A N 1
ATOM 721 C CA . LEU A 1 89 ? -12.328 -15.438 1.949 1 96.44 89 LEU A CA 1
ATOM 722 C C . LEU A 1 89 ? -12.242 -14.047 1.346 1 96.44 89 LEU A C 1
ATOM 724 O O . LEU A 1 89 ? -11.414 -13.797 0.464 1 96.44 89 LEU A O 1
ATOM 728 N N . PRO A 1 90 ? -13.094 -13.141 1.838 1 95.25 90 PRO A N 1
ATOM 729 C CA . PRO A 1 90 ? -12.977 -11.742 1.396 1 95.25 90 PRO A CA 1
ATOM 730 C C . PRO A 1 90 ? -11.625 -11.125 1.737 1 95.25 90 PRO A C 1
ATOM 732 O O . PRO A 1 90 ? -10.883 -11.672 2.561 1 95.25 90 PRO A O 1
ATOM 735 N N . ILE A 1 91 ? -11.281 -10.062 1.018 1 94.56 91 ILE A N 1
ATOM 736 C CA . ILE A 1 91 ? -10.016 -9.367 1.251 1 94.56 91 ILE A CA 1
ATOM 737 C C . ILE A 1 91 ? -10.086 -8.617 2.582 1 94.56 91 ILE A C 1
ATOM 739 O O . ILE A 1 91 ? -11.062 -7.918 2.863 1 94.56 91 ILE A O 1
ATOM 743 N N . GLU A 1 92 ? -9.062 -8.82 3.322 1 87.38 92 GLU A N 1
ATOM 744 C CA . GLU A 1 92 ? -8.977 -8.062 4.57 1 87.38 92 GLU A CA 1
ATOM 745 C C . GLU A 1 92 ? -8.406 -6.672 4.336 1 87.38 92 GLU A C 1
ATOM 747 O O . GLU A 1 92 ? -7.414 -6.516 3.619 1 87.38 92 GLU A O 1
ATOM 752 N N . SER A 1 93 ? -9.086 -5.758 4.902 1 77.69 93 SER A N 1
ATOM 753 C CA . SER A 1 93 ? -8.609 -4.383 4.762 1 77.69 93 SER A CA 1
ATOM 754 C C . SER A 1 93 ? -7.301 -4.168 5.512 1 77.69 93 SER A C 1
ATOM 756 O O . SER A 1 93 ? -7.125 -4.672 6.621 1 77.69 93 SER A O 1
ATOM 758 N N . SER A 1 94 ? -6.316 -3.715 4.785 1 76.31 94 SER A N 1
ATOM 759 C CA . SER A 1 94 ? -5.074 -3.311 5.438 1 76.31 94 SER A CA 1
ATOM 760 C C . SER A 1 94 ? -4.965 -1.793 5.523 1 76.31 94 SER A C 1
ATOM 762 O O . SER A 1 94 ? -5.379 -1.081 4.605 1 76.31 94 SER A O 1
ATOM 764 N N . PRO A 1 95 ? -4.477 -1.374 6.68 1 76.56 95 PRO A N 1
ATOM 765 C CA . PRO A 1 95 ? -4.312 0.077 6.793 1 76.56 95 PRO A CA 1
ATOM 766 C C . PRO A 1 95 ? -3.352 0.647 5.754 1 76.56 95 PRO A C 1
ATOM 768 O O . PRO A 1 95 ? -2.344 0.016 5.426 1 76.56 95 PRO A O 1
ATOM 771 N N . LEU A 1 96 ? -3.809 1.682 5.164 1 81.81 96 LEU A N 1
ATOM 772 C CA . LEU A 1 96 ? -2.945 2.406 4.238 1 81.81 96 LEU A CA 1
ATOM 773 C C . LEU A 1 96 ? -1.934 3.262 4.992 1 81.81 96 LEU A C 1
ATOM 775 O O . LEU A 1 96 ? -2.301 4.008 5.902 1 81.81 96 LEU A O 1
ATOM 779 N N . ARG A 1 97 ? -0.641 3.059 4.762 1 88.38 97 ARG A N 1
ATOM 780 C CA . ARG A 1 97 ? 0.438 3.842 5.355 1 88.38 97 ARG A CA 1
ATOM 781 C C . ARG A 1 97 ? 1.451 4.27 4.297 1 88.38 97 ARG A C 1
ATOM 783 O O . ARG A 1 97 ? 2.363 3.51 3.963 1 88.38 97 ARG A O 1
ATOM 790 N N . SER A 1 98 ? 1.245 5.457 3.855 1 93.31 98 SER A N 1
ATOM 791 C CA . SER A 1 98 ? 2.188 5.996 2.881 1 93.31 98 SER A CA 1
ATOM 792 C C . SER A 1 98 ? 3.148 6.984 3.531 1 93.31 98 SER A C 1
ATOM 794 O O . SER A 1 98 ? 2.764 8.109 3.854 1 93.31 98 SER A O 1
ATOM 796 N N . GLU A 1 99 ? 4.383 6.574 3.639 1 94.44 99 GLU A N 1
ATOM 797 C CA . GLU A 1 99 ? 5.391 7.496 4.16 1 94.44 99 GLU A CA 1
ATOM 798 C C . GLU A 1 99 ? 5.555 8.703 3.248 1 94.44 99 GLU A C 1
ATOM 800 O O . GLU A 1 99 ? 5.699 9.836 3.725 1 94.44 99 GLU A O 1
ATOM 805 N N . LEU A 1 100 ? 5.516 8.461 1.957 1 96.5 100 LEU A N 1
ATOM 806 C CA . LEU A 1 100 ? 5.648 9.531 0.977 1 96.5 100 LEU A CA 1
ATOM 807 C C . LEU A 1 100 ? 4.594 10.609 1.205 1 96.5 100 LEU A C 1
ATOM 809 O O . LEU A 1 100 ? 4.93 11.789 1.349 1 96.5 100 LEU A O 1
ATOM 813 N N . LEU A 1 101 ? 3.354 10.211 1.363 1 96.94 101 LEU A N 1
ATOM 814 C CA . LEU A 1 101 ? 2.26 11.172 1.472 1 96.94 101 LEU A CA 1
ATOM 815 C C . LEU A 1 101 ? 2.279 11.867 2.828 1 96.94 101 LEU A C 1
ATOM 817 O O . LEU A 1 101 ? 1.966 13.055 2.926 1 96.94 101 LEU A O 1
ATOM 821 N N . LEU A 1 102 ? 2.678 11.148 3.82 1 96.12 102 LEU A N 1
ATOM 822 C CA . LEU A 1 102 ? 2.783 11.742 5.148 1 96.12 102 LEU A CA 1
ATOM 823 C C . LEU A 1 102 ? 3.848 12.836 5.172 1 96.12 102 LEU A C 1
ATOM 825 O O . LEU A 1 102 ? 3.621 13.922 5.723 1 96.12 102 LEU A O 1
ATOM 829 N N . LYS A 1 103 ? 4.941 12.586 4.551 1 97.44 103 LYS A N 1
ATOM 830 C CA . LYS A 1 103 ? 6.016 13.578 4.484 1 97.44 103 LYS A CA 1
ATOM 831 C C . LYS A 1 103 ? 5.586 14.805 3.688 1 97.44 103 LYS A C 1
ATOM 833 O O . LYS A 1 103 ? 5.781 15.938 4.129 1 97.44 103 LYS A O 1
ATOM 838 N N . ILE A 1 104 ? 5 14.57 2.564 1 97.81 104 ILE A N 1
ATOM 839 C CA . ILE A 1 104 ? 4.574 15.688 1.725 1 97.81 104 ILE A CA 1
ATOM 840 C C . ILE A 1 104 ? 3.58 16.562 2.488 1 97.81 104 ILE A C 1
ATOM 842 O O . ILE A 1 104 ? 3.697 17.781 2.492 1 97.81 104 ILE A O 1
ATOM 846 N N . PHE A 1 105 ? 2.684 15.977 3.227 1 97.38 105 PHE A N 1
ATOM 847 C CA . PHE A 1 105 ? 1.593 16.656 3.91 1 97.38 105 PHE A CA 1
ATOM 848 C C . PHE A 1 105 ? 2.131 17.609 4.98 1 97.38 105 PHE A C 1
ATOM 850 O O . PHE A 1 105 ? 1.592 18.688 5.184 1 97.38 105 PHE A O 1
ATOM 857 N N . TRP A 1 106 ? 3.193 17.234 5.543 1 96.44 106 TRP A N 1
ATOM 858 C CA . TRP A 1 106 ? 3.721 18.031 6.652 1 96.44 106 TRP A CA 1
ATOM 859 C C . TRP A 1 106 ? 4.934 18.844 6.215 1 96.44 106 TRP A C 1
ATOM 861 O O . TRP A 1 106 ? 5.68 19.359 7.055 1 96.44 106 TRP A O 1
ATOM 871 N N . SER A 1 107 ? 5.164 19.031 4.93 1 97.38 107 SER A N 1
ATOM 872 C CA . SER A 1 107 ? 6.438 19.562 4.449 1 97.38 107 SER A CA 1
ATOM 873 C C . SER A 1 107 ? 6.348 21.062 4.191 1 97.38 107 SER A C 1
ATOM 875 O O . SER A 1 107 ? 7.098 21.609 3.375 1 97.38 107 SER A O 1
ATOM 877 N N . LYS A 1 108 ? 5.484 21.719 4.852 1 95.12 108 LYS A N 1
ATOM 878 C CA . LYS A 1 108 ? 5.305 23.141 4.633 1 95.12 108 LYS A CA 1
ATOM 879 C C . LYS A 1 108 ? 6.617 23.906 4.832 1 95.12 108 LYS A C 1
ATOM 881 O O . LYS A 1 108 ? 6.91 24.844 4.098 1 95.12 108 LYS A O 1
ATOM 886 N N . ASP A 1 109 ? 7.457 23.484 5.801 1 95.38 109 ASP A N 1
ATOM 887 C CA . ASP A 1 109 ? 8.672 24.219 6.141 1 95.38 109 ASP A CA 1
ATOM 888 C C . ASP A 1 109 ? 9.906 23.531 5.547 1 95.38 109 ASP A C 1
ATOM 890 O O . ASP A 1 109 ? 11.039 23.859 5.906 1 95.38 109 ASP A O 1
ATOM 894 N N . ILE A 1 110 ? 9.742 22.578 4.723 1 97.31 110 ILE A N 1
ATOM 895 C CA . ILE A 1 110 ? 10.82 21.875 4.039 1 97.31 110 ILE A CA 1
ATOM 896 C C . ILE A 1 110 ? 11.086 22.531 2.686 1 97.31 110 ILE A C 1
ATOM 898 O O . ILE A 1 110 ? 10.148 22.938 1.99 1 97.31 110 ILE A O 1
ATOM 902 N N . PRO A 1 111 ? 12.352 22.688 2.307 1 97.38 111 PRO A N 1
ATOM 903 C CA . PRO A 1 111 ? 12.656 23.281 1 1 97.38 111 PRO A CA 1
ATOM 904 C C . PRO A 1 111 ? 11.969 22.547 -0.151 1 97.38 111 PRO A C 1
ATOM 906 O O . PRO A 1 111 ? 11.914 21.312 -0.159 1 97.38 111 PRO A O 1
ATOM 909 N N . VAL A 1 112 ? 11.477 23.344 -1.071 1 97.56 112 VAL A N 1
ATOM 910 C CA . VAL A 1 112 ? 10.75 22.812 -2.215 1 97.56 112 VAL A CA 1
ATOM 911 C C . VAL A 1 112 ? 11.641 21.828 -2.971 1 97.56 112 VAL A C 1
ATOM 913 O O . VAL A 1 112 ? 11.156 20.797 -3.447 1 97.56 112 VAL A O 1
ATOM 916 N N . GLU A 1 113 ? 12.93 22.078 -2.992 1 97.44 113 GLU A N 1
ATOM 917 C CA . GLU A 1 113 ? 13.867 21.219 -3.711 1 97.44 113 GLU A CA 1
ATOM 918 C C . GLU A 1 113 ? 13.914 19.812 -3.107 1 97.44 113 GLU A C 1
ATOM 920 O O . GLU A 1 113 ? 14.086 18.828 -3.824 1 97.44 113 GLU A O 1
ATOM 925 N N . ASN A 1 114 ? 13.805 19.75 -1.869 1 98.12 114 ASN A N 1
ATOM 926 C CA . ASN A 1 114 ? 13.789 18.453 -1.192 1 98.12 114 ASN A CA 1
ATOM 927 C C . ASN A 1 114 ? 12.547 17.656 -1.564 1 98.12 114 ASN A C 1
ATOM 929 O O . ASN A 1 114 ? 12.633 16.453 -1.804 1 98.12 114 ASN A O 1
ATOM 933 N N . ILE A 1 115 ? 11.414 18.297 -1.65 1 98.19 115 ILE A N 1
ATOM 934 C CA . ILE A 1 115 ? 10.156 17.656 -2.021 1 98.19 115 ILE A CA 1
ATOM 935 C C . ILE A 1 115 ? 10.227 17.188 -3.475 1 98.19 115 ILE A C 1
ATOM 937 O O . ILE A 1 115 ? 9.844 16.062 -3.789 1 98.19 115 ILE A O 1
ATOM 941 N N . ILE A 1 116 ? 10.781 18.031 -4.281 1 98.25 116 ILE A N 1
ATOM 942 C CA . ILE A 1 116 ? 10.938 17.719 -5.699 1 98.25 116 ILE A CA 1
ATOM 943 C C . ILE A 1 116 ? 11.781 16.453 -5.859 1 98.25 116 ILE A C 1
ATOM 945 O O . ILE A 1 116 ? 11.438 15.57 -6.648 1 98.25 116 ILE A O 1
ATOM 949 N N . GLU A 1 117 ? 12.781 16.359 -5.117 1 98 117 GLU A N 1
ATOM 950 C CA . GLU A 1 117 ? 13.656 15.188 -5.199 1 98 117 GLU A CA 1
ATOM 951 C C . GLU A 1 117 ? 12.914 13.906 -4.828 1 98 117 GLU A C 1
ATOM 953 O O . GLU A 1 117 ? 13.102 12.867 -5.465 1 98 117 GLU A O 1
ATOM 958 N N . LYS A 1 118 ? 12.102 13.969 -3.842 1 98.06 118 LYS A N 1
ATOM 959 C CA . LYS A 1 118 ? 11.32 12.812 -3.438 1 98.06 118 LYS A CA 1
ATOM 960 C C . LYS A 1 118 ? 10.344 12.391 -4.539 1 98.06 118 LYS A C 1
ATOM 962 O O . LYS A 1 118 ? 10.195 11.203 -4.828 1 98.06 118 LYS A O 1
ATOM 967 N N . ILE A 1 119 ? 9.711 13.375 -5.16 1 98.44 119 ILE A N 1
ATOM 968 C CA . ILE A 1 119 ? 8.742 13.109 -6.215 1 98.44 119 ILE A CA 1
ATOM 969 C C . ILE A 1 119 ? 9.453 12.523 -7.434 1 98.44 119 ILE A C 1
ATOM 971 O O . ILE A 1 119 ? 8.969 11.578 -8.055 1 98.44 119 ILE A O 1
ATOM 975 N N . LYS A 1 120 ? 10.594 13.047 -7.727 1 98.38 120 LYS A N 1
ATOM 976 C CA . LYS A 1 120 ? 11.367 12.547 -8.859 1 98.38 120 LYS A CA 1
ATOM 977 C C . LYS A 1 120 ? 11.789 11.094 -8.633 1 98.38 120 LYS A C 1
ATOM 979 O O . LYS A 1 120 ? 11.75 10.281 -9.555 1 98.38 120 LYS A O 1
ATOM 984 N N . THR A 1 121 ? 12.195 10.812 -7.457 1 97.88 121 THR A N 1
ATOM 985 C CA . THR A 1 121 ? 12.586 9.453 -7.113 1 97.88 121 THR A CA 1
ATOM 986 C C . THR A 1 121 ? 11.414 8.492 -7.281 1 97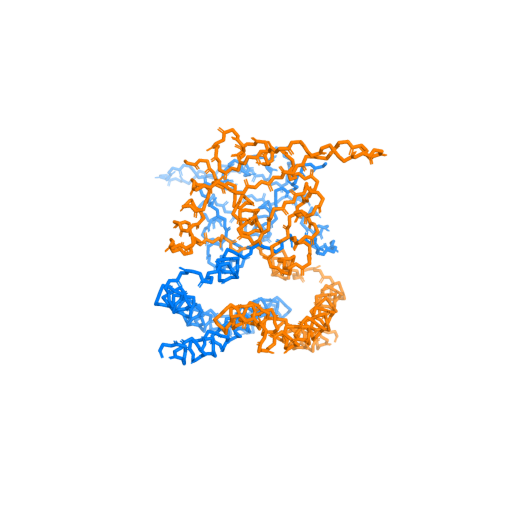.88 121 THR A C 1
ATOM 988 O O . THR A 1 121 ? 11.57 7.402 -7.836 1 97.88 121 THR A O 1
ATOM 991 N N . GLU A 1 122 ? 10.203 8.898 -6.855 1 97.31 122 GLU A N 1
ATOM 992 C CA . GLU A 1 122 ? 9.008 8.086 -7.012 1 97.31 122 GLU A CA 1
ATOM 993 C C . GLU A 1 122 ? 8.672 7.879 -8.484 1 97.31 122 GLU A C 1
ATOM 995 O O . GLU A 1 122 ? 8.289 6.781 -8.898 1 97.31 122 GLU A O 1
ATOM 1000 N N . LYS A 1 123 ? 8.852 8.938 -9.203 1 98.5 123 LYS A N 1
ATOM 1001 C CA . LYS A 1 123 ? 8.586 8.852 -10.641 1 98.5 123 LYS A CA 1
ATOM 1002 C C . LYS A 1 123 ? 9.531 7.859 -11.312 1 98.5 123 LYS A C 1
ATOM 1004 O O . LYS A 1 123 ? 9.102 7.031 -12.117 1 98.5 123 LYS A O 1
ATOM 1009 N N . GLU A 1 124 ? 10.773 7.934 -10.984 1 98.12 124 GLU A N 1
ATOM 1010 C CA . GLU A 1 124 ? 11.781 7.047 -11.555 1 98.12 124 GLU A CA 1
ATOM 1011 C C . GLU A 1 124 ? 11.492 5.586 -11.211 1 98.12 124 GLU A C 1
ATOM 1013 O O . GLU A 1 124 ? 11.625 4.707 -12.07 1 98.12 124 GLU A O 1
ATOM 1018 N N . LYS A 1 125 ? 11.117 5.355 -10.039 1 96.69 125 LYS A N 1
ATOM 1019 C CA . LYS A 1 125 ? 10.758 4 -9.625 1 96.69 125 LYS A CA 1
ATOM 1020 C C . LYS A 1 125 ? 9.586 3.471 -10.445 1 96.69 125 LYS A C 1
ATOM 1022 O O . LYS A 1 125 ? 9.617 2.336 -10.922 1 96.69 125 LYS A O 1
ATOM 1027 N N . ALA A 1 126 ? 8.555 4.293 -10.602 1 97.69 126 ALA A N 1
ATOM 1028 C CA . ALA A 1 126 ? 7.375 3.9 -11.367 1 97.69 126 ALA A CA 1
ATOM 1029 C C . ALA A 1 126 ? 7.73 3.609 -12.82 1 97.69 126 ALA A C 1
ATOM 1031 O O . ALA A 1 126 ? 7.234 2.646 -13.406 1 97.69 126 ALA A O 1
ATOM 1032 N N . GLU A 1 127 ? 8.602 4.441 -13.344 1 98.56 127 GLU A N 1
ATOM 1033 C CA . GLU A 1 127 ? 9.039 4.246 -14.727 1 98.56 127 GLU A CA 1
ATOM 1034 C C . GLU A 1 127 ? 9.812 2.943 -14.883 1 98.56 127 GLU A C 1
ATOM 1036 O O . GLU A 1 127 ? 9.633 2.219 -15.859 1 98.56 127 GLU A O 1
ATOM 1041 N N . LYS A 1 128 ? 10.641 2.67 -13.953 1 97.62 128 LYS A N 1
ATOM 1042 C CA . LYS A 1 128 ? 11.398 1.423 -13.969 1 97.62 128 LYS A CA 1
ATOM 1043 C C . LYS A 1 128 ? 10.477 0.215 -13.859 1 97.62 128 LYS A C 1
ATOM 1045 O O . LYS A 1 128 ? 10.648 -0.776 -14.57 1 97.62 128 LYS A O 1
ATOM 1050 N N . ASN A 1 129 ? 9.477 0.276 -13.016 1 96.88 129 ASN A N 1
ATOM 1051 C CA . ASN A 1 129 ? 8.492 -0.795 -12.883 1 96.88 129 ASN A CA 1
ATOM 1052 C C . ASN A 1 129 ? 7.789 -1.074 -14.203 1 96.88 129 ASN A C 1
ATOM 1054 O O . ASN A 1 129 ? 7.633 -2.232 -14.594 1 96.88 129 ASN A O 1
ATOM 1058 N N . LEU A 1 130 ? 7.375 -0.027 -14.875 1 98 130 LEU A N 1
ATOM 1059 C CA . LEU A 1 130 ? 6.652 -0.176 -16.141 1 98 130 LEU A CA 1
ATOM 1060 C C . LEU A 1 130 ? 7.504 -0.899 -17.172 1 98 130 LEU A C 1
ATOM 1062 O O . LEU A 1 130 ? 6.992 -1.709 -17.953 1 98 130 LEU A O 1
ATOM 1066 N N . GLN A 1 131 ? 8.797 -0.6 -17.156 1 97.62 131 GLN A N 1
ATOM 1067 C CA . GLN A 1 131 ? 9.711 -1.297 -18.062 1 97.62 131 GLN A CA 1
ATOM 1068 C C . GLN A 1 131 ? 9.781 -2.785 -17.734 1 97.62 131 GLN A C 1
ATOM 1070 O O . GLN A 1 131 ? 9.734 -3.627 -18.625 1 97.62 131 GLN A O 1
ATOM 1075 N N . GLU A 1 132 ? 9.844 -3.068 -16.484 1 96.38 132 GLU A N 1
ATOM 1076 C CA . GLU A 1 132 ? 9.891 -4.461 -16.047 1 96.38 132 GLU A CA 1
ATOM 1077 C C . GLU A 1 132 ? 8.586 -5.184 -16.375 1 96.38 132 GLU A C 1
ATOM 1079 O O . GLU A 1 132 ? 8.609 -6.34 -16.812 1 96.38 132 GLU A O 1
ATOM 1084 N N . TYR A 1 133 ? 7.469 -4.496 -16.203 1 97.38 133 TYR A N 1
ATOM 1085 C CA . TYR A 1 133 ? 6.168 -5.094 -16.5 1 97.38 133 TYR A CA 1
ATOM 1086 C C . TYR A 1 133 ? 6.062 -5.465 -17.984 1 97.38 133 TYR A C 1
ATOM 1088 O O . TYR A 1 133 ? 5.449 -6.477 -18.328 1 97.38 133 TYR A O 1
ATOM 1096 N N . SER A 1 134 ? 6.621 -4.605 -18.797 1 96.44 134 SER A N 1
ATOM 1097 C CA . SER A 1 134 ? 6.586 -4.879 -20.234 1 96.44 134 SER A CA 1
ATOM 1098 C C . SER A 1 134 ? 7.301 -6.188 -20.562 1 96.44 134 SER A C 1
ATOM 1100 O O . SER A 1 134 ? 6.828 -6.965 -21.391 1 96.44 134 SER A O 1
ATOM 1102 N N . LYS A 1 135 ? 8.398 -6.457 -19.922 1 96.19 135 LYS A N 1
ATOM 1103 C CA . LYS A 1 135 ? 9.133 -7.703 -20.109 1 96.19 135 LYS A CA 1
ATOM 1104 C C . LYS A 1 135 ? 8.328 -8.898 -19.609 1 96.19 135 LYS A C 1
ATOM 1106 O O . LYS A 1 135 ? 8.234 -9.922 -20.297 1 96.19 135 LYS A O 1
ATOM 1111 N N . VAL A 1 136 ? 7.703 -8.758 -18.5 1 96.12 136 VAL A N 1
ATOM 1112 C CA . VAL A 1 136 ? 6.895 -9.828 -17.922 1 96.12 136 VAL A CA 1
ATOM 1113 C C . VAL A 1 136 ? 5.695 -10.117 -18.812 1 96.12 136 VAL A C 1
ATOM 1115 O O . VAL A 1 136 ? 5.328 -11.273 -19.016 1 96.12 136 VAL A O 1
ATOM 1118 N N . GLU A 1 137 ? 5.121 -9.07 -19.312 1 96.94 137 GLU A N 1
ATOM 1119 C CA . GLU A 1 137 ? 3.967 -9.219 -20.203 1 96.94 137 GLU A CA 1
ATOM 1120 C C . GLU A 1 137 ? 4.316 -10.062 -21.422 1 96.94 137 GLU A C 1
ATOM 1122 O O . GLU A 1 137 ? 3.531 -10.922 -21.844 1 96.94 137 GLU A O 1
ATOM 1127 N N . GLU A 1 138 ? 5.508 -9.836 -21.953 1 96.06 138 GLU A N 1
ATOM 1128 C CA . GLU A 1 138 ? 5.969 -10.594 -23.109 1 96.06 138 GLU A CA 1
ATOM 1129 C C . GLU A 1 138 ? 6.133 -12.07 -22.781 1 96.06 138 GLU A C 1
ATOM 1131 O O . GLU A 1 138 ? 5.766 -12.945 -23.562 1 96.06 138 GLU A O 1
ATOM 1136 N N . ILE A 1 139 ? 6.633 -12.266 -21.672 1 94.31 139 ILE A N 1
ATOM 1137 C CA . ILE A 1 139 ? 6.828 -13.641 -21.234 1 94.31 139 ILE A CA 1
ATOM 1138 C C . ILE A 1 139 ? 5.473 -14.328 -21.078 1 94.31 139 ILE A C 1
ATOM 1140 O O . ILE A 1 139 ? 5.297 -15.469 -21.5 1 94.31 139 ILE A O 1
ATOM 1144 N N . LEU A 1 140 ? 4.488 -13.688 -20.469 1 94.75 140 LEU A N 1
ATOM 1145 C CA . LEU A 1 140 ? 3.156 -14.25 -20.266 1 94.75 140 LEU A CA 1
ATOM 1146 C C . LEU A 1 140 ? 2.453 -14.484 -21.594 1 94.75 140 LEU A C 1
ATOM 1148 O O . LEU A 1 140 ? 1.798 -15.508 -21.781 1 94.75 140 LEU A O 1
ATOM 1152 N N . LYS A 1 141 ? 2.619 -13.594 -22.484 1 93.81 141 LYS A N 1
ATOM 1153 C CA . LYS A 1 141 ? 1.983 -13.719 -23.797 1 93.81 141 LYS A CA 1
ATOM 1154 C C . LYS A 1 141 ? 2.527 -14.922 -24.562 1 93.81 141 LYS A C 1
ATOM 1156 O O . LYS A 1 141 ? 1.8 -15.555 -25.328 1 93.81 141 LYS A O 1
ATOM 1161 N N . ALA A 1 142 ? 3.76 -15.219 -24.312 1 94.06 142 ALA A N 1
ATOM 1162 C CA . ALA A 1 142 ? 4.379 -16.375 -24.969 1 94.06 142 ALA A CA 1
ATOM 1163 C C . ALA A 1 142 ? 3.77 -17.672 -24.469 1 94.06 142 ALA A C 1
ATOM 1165 O O . ALA A 1 142 ? 3.938 -18.719 -25.094 1 94.06 142 ALA A O 1
ATOM 1166 N N . GLN A 1 143 ? 3.078 -17.594 -23.359 1 92.44 143 GLN A N 1
ATOM 1167 C CA . GLN A 1 143 ? 2.467 -18.781 -22.797 1 92.44 143 GLN A CA 1
ATOM 1168 C C . GLN A 1 143 ? 1.067 -19.016 -23.359 1 92.44 143 GLN A C 1
ATOM 1170 O O . GLN A 1 143 ? 0.417 -20.016 -23.047 1 92.44 143 GLN A O 1
ATOM 1175 N N . GLU A 1 144 ? 0.64 -18.094 -24.172 1 91 144 GLU A N 1
ATOM 1176 C CA . GLU A 1 144 ? -0.678 -18.234 -24.781 1 91 144 GLU A CA 1
ATOM 1177 C C . GLU A 1 144 ? -0.768 -19.531 -25.594 1 91 144 GLU A C 1
ATOM 1179 O O . GLU A 1 144 ? 0.125 -19.844 -26.375 1 91 144 GLU A O 1
ATOM 1184 N N . GLY A 1 145 ? -1.8 -20.266 -25.375 1 89.75 145 GLY A N 1
ATOM 1185 C CA . GLY A 1 145 ? -1.963 -21.547 -26.047 1 89.75 145 GLY A CA 1
ATOM 1186 C C . GLY A 1 145 ? -1.311 -22.703 -25.312 1 89.75 145 GLY A C 1
ATOM 1187 O O . GLY A 1 145 ? -1.635 -23.859 -25.547 1 89.75 145 GLY A O 1
ATOM 1188 N N . ARG A 1 146 ? -0.444 -22.438 -24.406 1 91.25 146 ARG A N 1
ATOM 1189 C CA . ARG A 1 146 ? 0.258 -23.469 -23.656 1 91.25 146 ARG A CA 1
ATOM 1190 C C . ARG A 1 146 ? -0.269 -23.562 -22.234 1 91.25 146 ARG A C 1
ATOM 1192 O O . ARG A 1 146 ? -0.242 -24.641 -21.625 1 91.25 146 ARG A O 1
ATOM 1199 N N . GLU A 1 147 ? -0.718 -22.469 -21.766 1 90.5 147 GLU A N 1
ATOM 1200 C CA . GLU A 1 147 ? -1.232 -22.359 -20.406 1 90.5 147 GLU A CA 1
ATOM 1201 C C . GLU A 1 147 ? -2.758 -22.297 -20.406 1 90.5 147 GLU A C 1
ATOM 1203 O O . GLU A 1 147 ? -3.375 -21.922 -21.391 1 90.5 147 GLU A O 1
ATOM 1208 N N . ASP A 1 148 ? -3.273 -22.703 -19.266 1 92.88 148 ASP A N 1
ATOM 1209 C CA . ASP A 1 148 ? -4.711 -22.562 -19.047 1 92.88 148 ASP A CA 1
ATOM 1210 C C . ASP A 1 148 ? -5.16 -21.125 -19.25 1 92.88 148 ASP A C 1
ATOM 1212 O O . ASP A 1 148 ? -4.527 -20.203 -18.734 1 92.88 148 ASP A O 1
ATOM 1216 N N . LYS A 1 149 ? -6.246 -20.938 -19.953 1 93.69 149 LYS A N 1
ATOM 1217 C CA . LYS A 1 149 ? -6.715 -19.594 -20.328 1 93.69 149 LYS A CA 1
ATOM 1218 C C . LYS A 1 149 ? -7.035 -18.766 -19.078 1 93.69 149 LYS A C 1
ATOM 1220 O O . LYS A 1 149 ? -6.707 -17.594 -19.016 1 93.69 149 LYS A O 1
ATOM 1225 N N . LYS A 1 150 ? -7.723 -19.359 -18.125 1 95.38 150 LYS A N 1
ATOM 1226 C CA . LYS A 1 150 ? -8.07 -18.656 -16.891 1 95.38 150 LYS A CA 1
ATOM 1227 C C . LYS A 1 150 ? -6.82 -18.266 -16.109 1 95.38 150 LYS A C 1
ATOM 1229 O O . LYS A 1 150 ? -6.703 -17.141 -15.633 1 95.38 150 LYS A O 1
ATOM 1234 N N . ASN A 1 151 ? -5.93 -19.156 -16 1 95.44 151 ASN A N 1
ATOM 1235 C CA . ASN A 1 151 ? -4.699 -18.906 -15.258 1 95.44 151 ASN A CA 1
ATOM 1236 C C . ASN A 1 151 ? -3.902 -17.766 -15.875 1 95.44 151 ASN A C 1
ATOM 1238 O O . ASN A 1 151 ? -3.441 -16.859 -15.164 1 95.44 151 ASN A O 1
ATOM 1242 N N . LEU A 1 152 ? -3.754 -17.797 -17.172 1 95.88 152 LEU A N 1
ATOM 1243 C CA . LEU A 1 152 ? -3.037 -16.75 -17.875 1 95.88 152 LEU A CA 1
ATOM 1244 C C . LEU A 1 152 ? -3.721 -15.391 -17.672 1 95.88 152 LEU A C 1
ATOM 1246 O O . LEU A 1 152 ? -3.053 -14.383 -17.438 1 95.88 152 LEU A O 1
ATOM 1250 N N . LEU A 1 153 ? -5.051 -15.391 -17.766 1 96.75 153 LEU A N 1
ATOM 1251 C CA . LEU A 1 153 ? -5.812 -14.172 -17.562 1 96.75 153 LEU A CA 1
ATOM 1252 C C . LEU A 1 153 ? -5.559 -13.609 -16.156 1 96.75 153 LEU A C 1
ATOM 1254 O O . LEU A 1 153 ? -5.379 -12.398 -16 1 96.75 153 LEU A O 1
ATOM 1258 N N . LEU A 1 154 ? -5.539 -14.445 -15.156 1 97.62 154 LEU A N 1
ATOM 1259 C CA . LEU A 1 154 ? -5.34 -14.016 -13.781 1 97.62 154 LEU A CA 1
ATOM 1260 C C . LEU A 1 154 ? -3.941 -13.43 -13.594 1 97.62 154 LEU A C 1
ATOM 1262 O O . LEU A 1 154 ? -3.773 -12.422 -12.906 1 97.62 154 LEU A O 1
ATOM 1266 N N . TRP A 1 155 ? -2.912 -14.023 -14.18 1 96.62 155 TRP A N 1
ATOM 1267 C CA . TRP A 1 155 ? -1.555 -13.492 -14.133 1 96.62 155 TRP A CA 1
ATOM 1268 C C . TRP A 1 155 ? -1.488 -12.117 -14.789 1 96.62 155 TRP A C 1
ATOM 1270 O O . TRP A 1 155 ? -0.903 -11.18 -14.234 1 96.62 155 TRP A O 1
ATOM 1280 N N . LEU A 1 156 ? -2.113 -12.023 -15.93 1 97.06 156 LEU A N 1
ATOM 1281 C CA . LEU A 1 156 ? -2.137 -10.75 -16.641 1 97.06 156 LEU A CA 1
ATOM 1282 C C . LEU A 1 156 ? -2.898 -9.695 -15.852 1 97.06 156 LEU A C 1
ATOM 1284 O O . LEU A 1 156 ? -2.537 -8.516 -15.867 1 97.06 156 LEU A O 1
ATOM 1288 N N . THR A 1 157 ? -3.945 -10.117 -15.172 1 97.88 157 THR A N 1
ATOM 1289 C CA . THR A 1 157 ? -4.738 -9.219 -14.344 1 97.88 157 THR A CA 1
ATOM 1290 C C . THR A 1 157 ? -3.879 -8.602 -13.242 1 97.88 157 THR A C 1
ATOM 1292 O O . THR A 1 157 ? -3.934 -7.395 -13 1 97.88 157 THR A O 1
ATOM 1295 N N . THR A 1 158 ? -3.062 -9.367 -12.586 1 97.94 158 THR A N 1
ATOM 1296 C CA . THR A 1 158 ? -2.182 -8.859 -11.547 1 97.94 158 THR A CA 1
ATOM 1297 C C . THR A 1 158 ? -1.13 -7.922 -12.133 1 97.94 158 THR A C 1
ATOM 1299 O O . THR A 1 158 ? -0.834 -6.871 -11.562 1 97.94 158 THR A O 1
ATOM 1302 N N . LEU A 1 159 ? -0.592 -8.273 -13.273 1 97.94 159 LEU A N 1
ATOM 1303 C CA . LEU A 1 159 ? 0.375 -7.426 -13.969 1 97.94 159 LEU A CA 1
ATOM 1304 C C . LEU A 1 159 ? -0.245 -6.082 -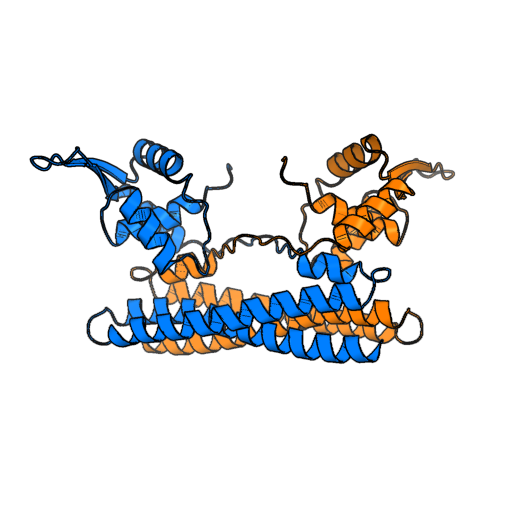14.336 1 97.94 159 LEU A C 1
ATOM 1306 O O . LEU A 1 159 ? 0.367 -5.031 -14.125 1 97.94 159 LEU A O 1
ATOM 1310 N N . ASN A 1 160 ? -1.444 -6.152 -14.852 1 98.25 160 ASN A N 1
ATOM 1311 C CA . ASN A 1 160 ? -2.129 -4.941 -15.289 1 98.25 160 ASN A CA 1
ATOM 1312 C C . ASN A 1 160 ? -2.438 -4.012 -14.125 1 98.25 160 ASN A C 1
ATOM 1314 O O . ASN A 1 160 ? -2.443 -2.789 -14.281 1 98.25 160 ASN A O 1
ATOM 1318 N N . TYR A 1 161 ? -2.688 -4.574 -12.969 1 98.31 161 TYR A N 1
ATOM 1319 C CA . TYR A 1 161 ? -2.836 -3.723 -11.797 1 98.31 161 TYR A CA 1
ATOM 1320 C C . TYR A 1 161 ? -1.612 -2.832 -11.609 1 98.31 161 TYR A C 1
ATOM 1322 O O . TYR A 1 161 ? -1.741 -1.62 -11.422 1 98.31 161 TYR A O 1
ATOM 1330 N N . GLY A 1 162 ? -0.444 -3.516 -11.641 1 97.81 162 GLY A N 1
ATOM 1331 C CA . GLY A 1 162 ? 0.795 -2.768 -11.492 1 97.81 162 GLY A CA 1
ATOM 1332 C C . GLY A 1 162 ? 0.979 -1.701 -12.555 1 97.81 162 GLY A C 1
ATOM 1333 O O . GLY A 1 162 ? 1.414 -0.587 -12.258 1 97.81 162 GLY A O 1
ATOM 1334 N N . LYS A 1 163 ? 0.617 -2.012 -13.742 1 98.56 163 LYS A N 1
ATOM 1335 C CA . LYS A 1 163 ? 0.756 -1.06 -14.844 1 98.56 163 LYS A CA 1
ATOM 1336 C C . LYS A 1 163 ? -0.137 0.16 -14.633 1 98.56 163 LYS A C 1
ATOM 1338 O O . LYS A 1 163 ? 0.323 1.299 -14.734 1 98.56 163 LYS A O 1
ATOM 1343 N N . TYR A 1 164 ? -1.396 -0.063 -14.312 1 98.62 164 TYR A N 1
ATOM 1344 C CA . TYR A 1 164 ? -2.32 1.036 -14.062 1 98.62 164 TYR A CA 1
ATOM 1345 C C . TYR A 1 164 ? -1.851 1.888 -12.891 1 98.62 164 TYR A C 1
ATOM 1347 O O . TYR A 1 164 ? -1.892 3.119 -12.953 1 98.62 164 TYR A O 1
ATOM 1355 N N . ASP A 1 165 ? -1.422 1.226 -11.859 1 97.81 165 ASP A N 1
ATOM 1356 C CA . ASP A 1 165 ? -0.96 1.901 -10.648 1 97.81 165 ASP A CA 1
ATOM 1357 C C . ASP A 1 165 ? 0.24 2.797 -10.945 1 97.81 165 ASP A C 1
ATOM 1359 O O . ASP A 1 165 ? 0.232 3.984 -10.609 1 97.81 165 ASP A O 1
ATOM 1363 N N . ASP A 1 166 ? 1.239 2.271 -11.617 1 98.38 166 ASP A N 1
ATOM 1364 C CA . ASP A 1 166 ? 2.463 3.023 -11.875 1 98.38 166 ASP A CA 1
ATOM 1365 C C . ASP A 1 166 ? 2.227 4.117 -12.914 1 98.38 166 ASP A C 1
ATOM 1367 O O . ASP A 1 166 ? 2.832 5.188 -12.844 1 98.38 166 ASP A O 1
ATOM 1371 N N . GLU A 1 167 ? 1.383 3.877 -13.898 1 98.81 167 GLU A N 1
ATOM 1372 C CA . GLU A 1 167 ? 1.029 4.922 -14.852 1 98.81 167 GLU A CA 1
ATOM 1373 C C . GLU A 1 167 ? 0.351 6.098 -14.156 1 98.81 167 GLU A C 1
ATOM 1375 O O . GLU A 1 167 ? 0.651 7.258 -14.453 1 98.81 167 GLU A O 1
ATOM 1380 N N . ALA A 1 168 ? -0.567 5.793 -13.258 1 98.75 168 ALA A N 1
ATOM 1381 C CA . ALA A 1 168 ? -1.229 6.84 -12.484 1 98.75 168 ALA A CA 1
ATOM 1382 C C . ALA A 1 168 ? -0.226 7.602 -11.625 1 98.75 168 ALA A C 1
ATOM 1384 O O . ALA A 1 168 ? -0.299 8.828 -11.508 1 98.75 168 ALA A O 1
ATOM 1385 N N . LYS A 1 169 ? 0.69 6.895 -11.031 1 98.5 169 LYS A N 1
ATOM 1386 C CA . LYS A 1 169 ? 1.721 7.516 -10.203 1 98.5 169 LYS A CA 1
ATOM 1387 C C . LYS A 1 169 ? 2.584 8.469 -11.023 1 98.5 169 LYS A C 1
ATOM 1389 O O . LYS A 1 169 ? 2.914 9.562 -10.57 1 98.5 169 LYS A O 1
ATOM 1394 N N . ILE A 1 170 ? 2.93 8.047 -12.211 1 98.81 170 ILE A N 1
ATOM 1395 C CA . ILE A 1 170 ? 3.754 8.883 -13.078 1 98.81 170 ILE A CA 1
ATOM 1396 C C . ILE A 1 170 ? 3.01 10.172 -13.414 1 98.81 170 ILE A C 1
ATOM 1398 O O . ILE A 1 170 ? 3.578 11.266 -13.336 1 98.81 170 ILE A O 1
ATOM 1402 N N . LYS A 1 171 ? 1.764 10.039 -13.75 1 98.81 171 LYS A N 1
ATOM 1403 C CA . LYS A 1 171 ? 0.962 11.227 -14.047 1 98.81 171 LYS A CA 1
ATOM 1404 C C . LYS A 1 171 ? 0.878 12.148 -12.844 1 98.81 171 LYS A C 1
ATOM 1406 O O . LYS A 1 171 ? 1.016 13.367 -12.977 1 98.81 171 LYS A O 1
ATOM 1411 N N . TRP A 1 172 ? 0.627 11.609 -11.695 1 98.81 172 TRP A N 1
ATOM 1412 C CA . TRP A 1 172 ? 0.591 12.375 -10.461 1 98.81 172 TRP A CA 1
ATOM 1413 C C . TRP A 1 172 ? 1.916 13.094 -10.219 1 98.81 172 TRP A C 1
ATOM 1415 O O . TRP A 1 172 ? 1.935 14.273 -9.867 1 98.81 172 TRP A O 1
ATOM 1425 N N . CYS A 1 173 ? 3.018 12.367 -10.422 1 98.81 173 CYS A N 1
ATOM 1426 C CA . CYS A 1 173 ? 4.336 12.961 -10.227 1 98.81 173 CYS A CA 1
ATOM 1427 C C . CYS A 1 173 ? 4.551 14.141 -11.164 1 98.81 173 CYS A C 1
ATOM 1429 O O . CYS A 1 173 ? 5.023 15.195 -10.742 1 98.81 173 CYS A O 1
ATOM 1431 N N . GLU A 1 174 ? 4.234 13.953 -12.406 1 98.75 174 GLU A N 1
ATOM 1432 C CA . GLU A 1 174 ? 4.434 14.992 -13.406 1 98.75 174 GLU A CA 1
ATOM 1433 C C . GLU A 1 174 ? 3.623 16.25 -13.07 1 98.75 174 GLU A C 1
ATOM 1435 O O . GLU A 1 174 ? 4.145 17.359 -13.133 1 98.75 174 GLU A O 1
ATOM 1440 N N . GLU A 1 175 ? 2.404 16.047 -12.672 1 98.44 175 GLU A N 1
ATOM 1441 C CA . GLU A 1 175 ? 1.557 17.172 -12.281 1 98.44 175 GLU A CA 1
ATOM 1442 C C . GLU A 1 175 ? 2.092 17.859 -11.031 1 98.44 175 GLU A C 1
ATOM 1444 O O . GLU A 1 175 ? 2.102 19.094 -10.945 1 98.44 175 GLU A O 1
ATOM 1449 N N . THR A 1 176 ? 2.494 17.094 -10.086 1 98.44 176 THR A N 1
ATOM 1450 C CA . THR A 1 176 ? 3.02 17.625 -8.828 1 98.44 176 THR A CA 1
ATOM 1451 C C . THR A 1 176 ? 4.293 18.422 -9.07 1 98.44 176 THR A C 1
ATOM 1453 O O . THR A 1 176 ? 4.445 19.531 -8.531 1 98.44 176 THR A O 1
ATOM 1456 N N . LEU A 1 177 ? 5.16 17.875 -9.914 1 98.44 177 LEU A N 1
ATOM 1457 C CA . LEU A 1 177 ? 6.41 18.562 -10.227 1 98.44 177 LEU A CA 1
ATOM 1458 C C . LEU A 1 177 ? 6.137 19.906 -10.898 1 98.44 177 LEU A C 1
ATOM 1460 O O . LEU A 1 177 ? 6.77 20.906 -10.562 1 98.44 177 LEU A O 1
ATOM 1464 N N . LYS A 1 178 ? 5.219 19.938 -11.781 1 98.06 178 LYS A N 1
ATOM 1465 C CA . LYS A 1 178 ? 4.844 21.188 -12.445 1 98.06 178 LYS A CA 1
ATOM 1466 C C . LYS A 1 178 ? 4.34 22.219 -11.438 1 98.06 178 LYS A C 1
ATOM 1468 O O . LYS A 1 178 ? 4.707 23.391 -11.5 1 98.06 178 LYS A O 1
ATOM 1473 N N . SER A 1 179 ? 3.496 21.781 -10.492 1 97.06 179 SER A N 1
ATOM 1474 C CA . SER A 1 179 ? 2.918 22.672 -9.492 1 97.06 179 SER A CA 1
ATOM 1475 C C . SER A 1 179 ? 3.984 23.188 -8.531 1 97.06 179 SER A C 1
ATOM 1477 O O . SER A 1 179 ? 3.977 24.359 -8.164 1 97.06 179 SER A O 1
ATOM 1479 N N . LEU A 1 180 ? 4.91 22.328 -8.18 1 96.81 180 LEU A N 1
ATOM 1480 C CA . LEU A 1 180 ? 5.961 22.703 -7.246 1 96.81 180 LEU A CA 1
ATOM 1481 C C . LEU A 1 180 ? 6.945 23.672 -7.898 1 96.81 180 LEU A C 1
ATOM 1483 O O . LEU A 1 180 ? 7.48 24.562 -7.234 1 96.81 180 LEU A O 1
ATOM 1487 N N . GLU A 1 181 ? 7.199 23.531 -9.141 1 93.44 181 GLU A N 1
ATOM 1488 C CA . GLU A 1 181 ? 8.125 24.391 -9.867 1 93.44 181 GLU A CA 1
ATOM 1489 C C . GLU A 1 181 ? 7.598 25.812 -9.969 1 93.44 181 GLU A C 1
ATOM 1491 O O . GLU A 1 181 ? 8.375 26.766 -10.031 1 93.44 181 GLU A O 1
ATOM 1496 N N . LYS A 1 182 ? 6.266 25.922 -9.867 1 90 182 LYS A N 1
ATOM 1497 C CA . LYS A 1 182 ? 5.66 27.25 -9.914 1 90 182 LYS A CA 1
ATOM 1498 C C . LYS A 1 182 ? 5.832 27.969 -8.578 1 90 182 LYS A C 1
ATOM 1500 O O . LYS A 1 182 ? 5.672 29.188 -8.5 1 90 182 LYS A O 1
ATOM 1505 N N . LEU A 1 183 ? 6.023 27.25 -7.559 1 85.25 183 LEU A N 1
ATOM 1506 C CA . LEU A 1 183 ? 6.246 27.844 -6.246 1 85.25 183 LEU A CA 1
ATOM 1507 C C . LEU A 1 183 ? 7.688 28.312 -6.094 1 85.25 183 LEU A C 1
ATOM 1509 O O . LEU A 1 183 ? 8 29.078 -5.188 1 85.25 183 LEU A O 1
ATOM 1513 N N . LYS A 1 184 ? 8.586 27.828 -6.996 1 71.5 184 LYS A N 1
ATOM 1514 C CA . LYS A 1 184 ? 9.969 28.312 -6.969 1 71.5 184 LYS A CA 1
ATOM 1515 C C . LYS A 1 184 ? 10.062 29.734 -7.52 1 71.5 184 LYS A C 1
ATOM 1517 O O . LYS A 1 184 ? 9.305 30.109 -8.406 1 71.5 184 LYS A O 1
ATOM 1522 N N . MET B 1 1 ? 18.141 -1.927 14.352 1 30.53 1 MET B N 1
ATOM 1523 C CA . MET B 1 1 ? 17.531 -0.634 14.664 1 30.53 1 MET B CA 1
ATOM 1524 C C . MET B 1 1 ? 16.016 -0.75 14.742 1 30.53 1 MET B C 1
ATOM 1526 O O . MET B 1 1 ? 15.398 -1.397 13.898 1 30.53 1 MET B O 1
ATOM 1530 N N . SER B 1 2 ? 15.461 -0.684 15.883 1 38.59 2 SER B N 1
ATOM 1531 C CA . SER B 1 2 ? 14.039 -0.879 16.125 1 38.59 2 SER B CA 1
ATOM 1532 C C . SER B 1 2 ? 13.195 -0.193 15.055 1 38.59 2 SER B C 1
ATOM 1534 O O . SER B 1 2 ? 13.555 0.881 14.57 1 38.59 2 SER B O 1
ATOM 1536 N N . LYS B 1 3 ? 12.422 -0.818 14.352 1 48.59 3 LYS B N 1
ATOM 1537 C CA . LYS B 1 3 ? 11.555 -0.24 13.328 1 48.59 3 LYS B CA 1
ATOM 1538 C C . LYS B 1 3 ? 10.914 1.056 13.812 1 48.59 3 LYS B C 1
ATOM 1540 O O . LYS B 1 3 ? 10.297 1.085 14.883 1 48.59 3 LYS B O 1
ATOM 1545 N N . ILE B 1 4 ? 11.648 2.221 13.617 1 52.69 4 ILE B N 1
ATOM 1546 C CA . ILE B 1 4 ? 11.102 3.51 14.031 1 52.69 4 ILE B CA 1
ATOM 1547 C C . ILE B 1 4 ? 9.594 3.521 13.828 1 52.69 4 ILE B C 1
ATOM 1549 O O . ILE B 1 4 ? 9.102 3.18 12.75 1 52.69 4 ILE B O 1
ATOM 1553 N N . ASN B 1 5 ? 8.891 3.514 15.016 1 70.38 5 ASN B N 1
ATOM 1554 C CA . ASN B 1 5 ? 7.441 3.682 14.961 1 70.38 5 ASN B CA 1
ATOM 1555 C C . ASN B 1 5 ? 7.051 4.941 14.195 1 70.38 5 ASN B C 1
ATOM 1557 O O . ASN B 1 5 ? 7.18 6.055 14.711 1 70.38 5 ASN B O 1
ATOM 1561 N N . LYS B 1 6 ? 6.727 4.895 12.961 1 83.38 6 LYS B N 1
ATOM 1562 C CA . LYS B 1 6 ? 6.48 6.047 12.102 1 83.38 6 LYS B CA 1
ATOM 1563 C C . LYS B 1 6 ? 5.188 6.762 12.492 1 83.38 6 LYS B C 1
ATOM 1565 O O . LYS B 1 6 ? 4.93 7.879 12.047 1 83.38 6 LYS B O 1
ATOM 1570 N N . THR B 1 7 ? 4.535 6.195 13.516 1 88.06 7 THR B N 1
ATOM 1571 C CA . THR B 1 7 ? 3.334 6.836 14.039 1 88.06 7 THR B CA 1
ATOM 1572 C C . THR B 1 7 ? 3.686 8.117 14.781 1 88.06 7 THR B C 1
ATOM 1574 O O . THR B 1 7 ? 2.912 9.078 14.781 1 88.06 7 THR B O 1
ATOM 1577 N N . LYS B 1 8 ? 4.828 8.133 15.352 1 92.75 8 LYS B N 1
ATOM 1578 C CA . LYS B 1 8 ? 5.262 9.32 16.078 1 92.75 8 LYS B CA 1
ATOM 1579 C C . LYS B 1 8 ? 5.348 10.531 15.156 1 92.75 8 LYS B C 1
ATOM 1581 O O . LYS B 1 8 ? 5.059 11.656 15.57 1 92.75 8 LYS B O 1
ATOM 1586 N N . TYR B 1 9 ? 5.648 10.336 13.914 1 94.75 9 TYR B N 1
ATOM 1587 C CA . TYR B 1 9 ? 5.797 11.453 12.992 1 94.75 9 TYR B CA 1
ATOM 1588 C C . TYR B 1 9 ? 4.441 11.984 12.539 1 94.75 9 TYR B C 1
ATOM 1590 O O . TYR B 1 9 ? 4.289 13.172 12.25 1 94.75 9 TYR B O 1
ATOM 1598 N N . ALA B 1 10 ? 3.461 11.07 12.508 1 94.5 10 ALA B N 1
ATOM 1599 C CA . ALA B 1 10 ? 2.094 11.539 12.289 1 94.5 10 ALA B CA 1
ATOM 1600 C C . ALA B 1 10 ? 1.639 12.453 13.422 1 94.5 10 ALA B C 1
ATOM 1602 O O . ALA B 1 10 ? 1.094 13.531 13.18 1 94.5 10 ALA B O 1
ATOM 1603 N N . ILE B 1 11 ? 1.979 12.055 14.578 1 94.62 11 ILE B N 1
ATOM 1604 C CA . ILE B 1 11 ? 1.567 12.805 15.766 1 94.62 11 ILE B CA 1
ATOM 1605 C C . ILE B 1 11 ? 2.338 14.117 15.836 1 94.62 11 ILE B C 1
ATOM 1607 O O . ILE B 1 11 ? 1.755 15.172 16.094 1 94.62 11 ILE B O 1
ATOM 1611 N N . LEU B 1 12 ? 3.631 14.055 15.602 1 96.75 12 LEU B N 1
ATOM 1612 C CA . LEU B 1 12 ? 4.434 15.273 15.594 1 96.75 12 LEU B CA 1
ATOM 1613 C C . LEU B 1 12 ? 3.928 16.25 14.539 1 96.75 12 LEU B C 1
ATOM 1615 O O . LEU B 1 12 ? 3.926 17.469 14.766 1 96.75 12 LEU B O 1
ATOM 1619 N N . GLY B 1 13 ? 3.561 15.711 13.414 1 96.81 13 GLY B N 1
ATOM 1620 C CA . GLY B 1 13 ? 2.971 16.562 12.391 1 96.81 13 GLY B CA 1
ATOM 1621 C C . GLY B 1 13 ? 1.74 17.312 12.867 1 96.81 13 GLY B C 1
ATOM 1622 O O . GLY B 1 13 ? 1.629 18.516 12.68 1 96.81 13 GLY B O 1
ATOM 1623 N N . VAL B 1 14 ? 0.856 16.594 13.547 1 95.62 14 VAL B N 1
ATOM 1624 C CA . VAL B 1 14 ? -0.362 17.203 14.078 1 95.62 14 VAL B CA 1
ATOM 1625 C C . VAL B 1 14 ? -0.004 18.266 15.117 1 95.62 14 VAL B C 1
ATOM 1627 O O . VAL B 1 14 ? -0.504 19.391 15.062 1 95.62 14 VAL B O 1
ATOM 1630 N N . LEU B 1 15 ? 0.926 17.938 15.938 1 97.06 15 LEU B N 1
ATOM 1631 C CA . LEU B 1 15 ? 1.278 18.828 17.047 1 97.06 15 LEU B CA 1
ATOM 1632 C C . LEU B 1 15 ? 2.08 20.016 16.547 1 97.06 15 LEU B C 1
ATOM 1634 O O . LEU B 1 15 ? 2.186 21.031 17.25 1 97.06 15 LEU B O 1
ATOM 1638 N N . SER B 1 16 ? 2.676 19.875 15.422 1 96.38 16 SER B N 1
ATOM 1639 C CA . SER B 1 16 ? 3.361 21.016 14.82 1 96.38 16 SER B CA 1
ATOM 1640 C C . SER B 1 16 ? 2.369 22.078 14.352 1 96.38 16 SER B C 1
ATOM 1642 O O . SER B 1 16 ? 2.744 23.219 14.117 1 96.38 16 SER B O 1
ATOM 1644 N N . GLN B 1 17 ? 1.128 21.656 14.227 1 92.31 17 GLN B N 1
ATOM 1645 C CA . GLN B 1 17 ? 0.087 22.578 13.773 1 92.31 17 GLN B CA 1
ATOM 1646 C C . GLN B 1 17 ? -0.724 23.109 14.953 1 92.31 17 GLN B C 1
ATOM 1648 O O . GLN B 1 17 ? -1.274 24.203 14.883 1 92.31 17 GLN B O 1
ATOM 1653 N N . MET B 1 18 ? -0.869 22.266 15.977 1 92.25 18 MET B N 1
ATOM 1654 C CA . MET B 1 18 ? -1.682 22.656 17.125 1 92.25 18 MET B CA 1
ATOM 1655 C C . MET B 1 18 ? -1.327 21.812 18.359 1 92.25 18 MET B C 1
ATOM 1657 O O . MET B 1 18 ? -0.906 20.672 18.219 1 92.25 18 MET B O 1
ATOM 1661 N N . SER B 1 19 ? -1.546 22.453 19.422 1 95.94 19 SER B N 1
ATOM 1662 C CA . SER B 1 19 ? -1.554 21.688 20.672 1 95.94 19 SER B CA 1
ATOM 1663 C C . SER B 1 19 ? -2.943 21.141 20.969 1 95.94 19 SER B C 1
ATOM 1665 O O . SER B 1 19 ? -3.945 21.656 20.484 1 95.94 19 SER B O 1
ATOM 1667 N N . GLY B 1 20 ? -2.969 19.969 21.703 1 94.31 20 GLY B N 1
ATOM 1668 C CA . GLY B 1 20 ? -4.289 19.453 22.016 1 94.31 20 GLY B CA 1
ATOM 1669 C C . GLY B 1 20 ? -4.25 18.188 22.844 1 94.31 20 GLY B C 1
ATOM 1670 O O . GLY B 1 20 ? -3.17 17.672 23.156 1 94.31 20 GLY B O 1
ATOM 1671 N N . SER B 1 21 ? -5.445 17.75 23.312 1 93.38 21 SER B N 1
ATOM 1672 C CA . SER B 1 21 ? -5.586 16.5 24.047 1 93.38 21 SER B CA 1
ATOM 1673 C C . SER B 1 21 ? -5.387 15.297 23.125 1 93.38 21 SER B C 1
ATOM 1675 O O . SER B 1 21 ? -5.27 15.453 21.906 1 93.38 21 SER B O 1
ATOM 1677 N N . GLY B 1 22 ? -5.289 14.125 23.766 1 92 22 GLY B N 1
ATOM 1678 C CA . GLY B 1 22 ? -5.27 12.922 22.969 1 92 22 GLY B CA 1
ATOM 1679 C C . GLY B 1 22 ? -6.434 12.828 22 1 92 22 GLY B C 1
ATOM 1680 O O . GLY B 1 22 ? -6.27 12.398 20.844 1 92 22 GLY B O 1
ATOM 1681 N N . TYR B 1 23 ? -7.527 13.289 22.469 1 91.12 23 TYR B N 1
ATOM 1682 C CA . TYR B 1 23 ? -8.734 13.312 21.641 1 91.12 23 TYR B CA 1
ATOM 1683 C C . TYR B 1 23 ? -8.562 14.242 20.453 1 91.12 23 TYR B C 1
ATOM 1685 O O . TYR B 1 23 ? -8.922 13.891 19.328 1 91.12 23 TYR B O 1
ATOM 1693 N N . ASP B 1 24 ? -8.07 15.375 20.703 1 92.94 24 ASP B N 1
ATOM 1694 C CA . ASP B 1 24 ? -7.863 16.359 19.656 1 92.94 24 ASP B CA 1
ATOM 1695 C C . ASP B 1 24 ? -6.898 15.836 18.594 1 92.94 24 ASP B C 1
ATOM 1697 O O . ASP B 1 24 ? -7.129 16.016 17.391 1 92.94 24 ASP B O 1
ATOM 1701 N N . ILE B 1 25 ? -5.887 15.195 19.047 1 93.5 25 ILE B N 1
ATOM 1702 C CA . ILE B 1 25 ? -4.867 14.656 18.156 1 93.5 25 ILE B CA 1
ATOM 1703 C C . ILE B 1 25 ? -5.473 13.555 17.281 1 93.5 25 ILE B C 1
ATOM 1705 O O . ILE B 1 25 ? -5.305 13.547 16.062 1 93.5 25 ILE B O 1
ATOM 1709 N N . LYS B 1 26 ? -6.207 12.703 17.859 1 91.38 26 LYS B N 1
ATOM 1710 C CA . LYS B 1 26 ? -6.867 11.625 17.141 1 91.38 26 LYS B CA 1
ATOM 1711 C C . LYS B 1 26 ? -7.828 12.172 16.094 1 91.38 26 LYS B C 1
ATOM 1713 O O . LYS B 1 26 ? -7.867 11.695 14.961 1 91.38 26 LYS B O 1
ATOM 1718 N N . LYS B 1 27 ? -8.578 13.109 16.484 1 91.25 27 LYS B N 1
ATOM 1719 C CA . LYS B 1 27 ? -9.555 13.727 15.586 1 91.25 27 LYS B CA 1
ATOM 1720 C C . LYS B 1 27 ? -8.867 14.367 14.383 1 91.25 27 LYS B C 1
ATOM 1722 O O . LYS B 1 27 ? -9.328 14.219 13.25 1 91.25 27 LYS B O 1
ATOM 1727 N N . CYS B 1 28 ? -7.797 14.992 14.633 1 90.81 28 CYS B N 1
ATOM 1728 C CA . CYS B 1 28 ? -7.043 15.609 13.547 1 90.81 28 CYS B CA 1
ATOM 1729 C C . CYS B 1 28 ? -6.477 14.555 12.609 1 90.81 28 CYS B C 1
ATOM 1731 O O . CYS B 1 28 ? -6.555 14.695 11.383 1 90.81 28 CYS B O 1
ATOM 1733 N N . CYS B 1 29 ? -5.98 13.547 13.156 1 90.19 29 CYS B N 1
ATOM 1734 C CA . CYS B 1 29 ? -5.461 12.453 12.344 1 90.19 29 CYS B CA 1
ATOM 1735 C C . CYS B 1 29 ? -6.559 11.844 11.477 1 90.19 29 CYS B C 1
ATOM 1737 O O . CYS B 1 29 ? -6.375 11.648 10.281 1 90.19 29 CYS B O 1
ATOM 1739 N N . ASP B 1 30 ? -7.68 11.633 12.047 1 88.44 30 ASP B N 1
ATOM 1740 C CA . ASP B 1 30 ? -8.805 11.016 11.352 1 88.44 30 ASP B CA 1
ATOM 1741 C C . ASP B 1 30 ? -9.312 11.898 10.219 1 88.44 30 ASP B C 1
ATOM 1743 O O . ASP B 1 30 ? -9.719 11.406 9.164 1 88.44 30 ASP B O 1
ATOM 1747 N N . ASN B 1 31 ? -9.195 13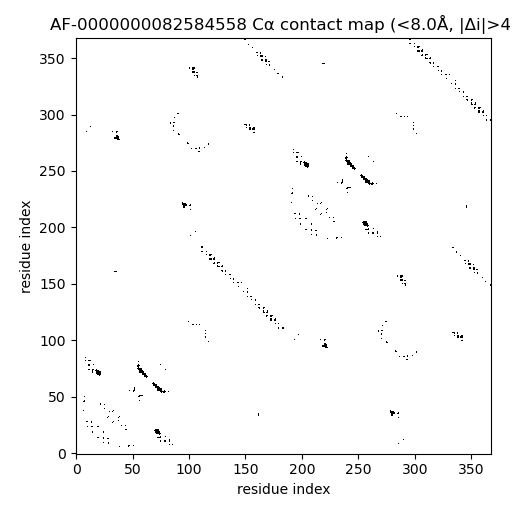.148 10.445 1 88.38 31 ASN B N 1
ATOM 1748 C CA . ASN B 1 31 ? -9.805 14.086 9.5 1 88.38 31 ASN B CA 1
ATOM 1749 C C . ASN B 1 31 ? -8.805 14.539 8.438 1 88.38 31 ASN B C 1
ATOM 1751 O O . ASN B 1 31 ? -9.195 14.953 7.348 1 88.38 31 ASN B O 1
ATOM 1755 N N . SER B 1 32 ? -7.539 14.398 8.758 1 90.38 32 SER B N 1
ATOM 1756 C CA . SER B 1 32 ? -6.57 15.039 7.871 1 90.38 32 SER B CA 1
ATOM 1757 C C . SER B 1 32 ? -5.734 14.008 7.121 1 90.38 32 SER B C 1
ATOM 1759 O O . SER B 1 32 ? -5.441 14.18 5.938 1 90.38 32 SER B O 1
ATOM 1761 N N . ILE B 1 33 ? -5.391 12.922 7.871 1 92.06 33 ILE B N 1
ATOM 1762 C CA . ILE B 1 33 ? -4.375 12.086 7.234 1 92.06 33 ILE B CA 1
ATOM 1763 C C . ILE B 1 33 ? -4.871 10.641 7.152 1 92.06 33 ILE B C 1
ATOM 1765 O O . ILE B 1 33 ? -4.164 9.766 6.645 1 92.06 33 ILE B O 1
ATOM 1769 N N . SER B 1 34 ? -6.117 10.312 7.457 1 90.94 34 SER B N 1
ATOM 1770 C CA . SER B 1 34 ? -6.621 8.945 7.523 1 90.94 34 SER B CA 1
ATOM 1771 C C . SER B 1 34 ? -6.66 8.305 6.141 1 90.94 34 SER B C 1
ATOM 1773 O O . SER B 1 34 ? -6.637 7.078 6.02 1 90.94 34 SER B O 1
ATOM 1775 N N . TYR B 1 35 ? -6.672 9.094 5.121 1 90.75 35 TYR B N 1
ATOM 1776 C CA . TYR B 1 35 ? -6.793 8.562 3.768 1 90.75 35 TYR B CA 1
ATOM 1777 C C . TYR B 1 35 ? -5.484 7.934 3.309 1 90.75 35 TYR B C 1
ATOM 1779 O O . TYR B 1 35 ? -5.461 7.168 2.344 1 90.75 35 TYR B O 1
ATOM 1787 N N . PHE B 1 36 ? -4.395 8.281 4.027 1 93 36 PHE B N 1
ATOM 1788 C CA . PHE B 1 36 ? -3.127 7.719 3.574 1 93 36 PHE B CA 1
ATOM 1789 C C . PHE B 1 36 ? -2.273 7.285 4.762 1 93 36 PHE B C 1
ATOM 1791 O O . PHE B 1 36 ? -1.182 6.742 4.582 1 93 36 PHE B O 1
ATOM 1798 N N . TRP B 1 37 ? -2.777 7.543 5.895 1 90.94 37 TRP B N 1
ATOM 1799 C CA . TRP B 1 37 ? -2.154 7.078 7.129 1 90.94 37 TRP B CA 1
ATOM 1800 C C . TRP B 1 37 ? -3.207 6.613 8.133 1 90.94 37 TRP B C 1
ATOM 1802 O O . TRP B 1 37 ? -3.645 7.391 8.984 1 90.94 37 TRP B O 1
ATOM 1812 N N . ASN B 1 38 ? -3.459 5.348 8.047 1 83.88 38 ASN B N 1
ATOM 1813 C CA . ASN B 1 38 ? -4.469 4.766 8.922 1 83.88 38 ASN B CA 1
ATOM 1814 C C . ASN B 1 38 ? -3.842 4.137 10.164 1 83.88 38 ASN B C 1
ATOM 1816 O O . ASN B 1 38 ? -2.984 3.258 10.055 1 83.88 38 ASN B O 1
ATOM 1820 N N . GLU B 1 39 ? -4.086 4.691 11.312 1 75.88 39 GLU B N 1
ATOM 1821 C CA . GLU B 1 39 ? -3.588 4.129 12.57 1 75.88 39 GLU B CA 1
ATOM 1822 C C . GLU B 1 39 ? -4.73 3.83 13.531 1 75.88 39 GLU B C 1
ATOM 1824 O O . GLU B 1 39 ? -5.828 4.375 13.391 1 75.88 39 GLU B O 1
ATOM 1829 N N . ASN B 1 40 ? -4.41 2.734 14.2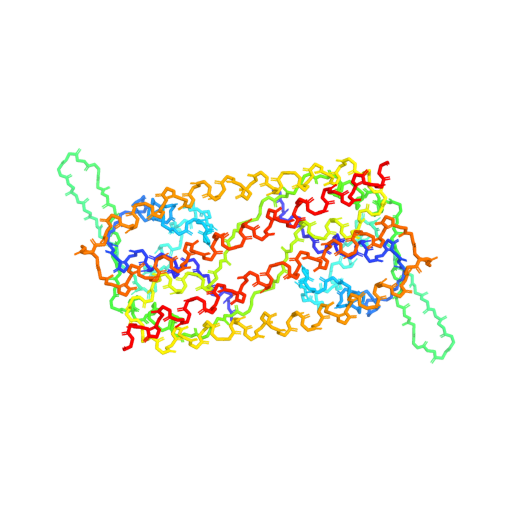89 1 69.12 40 ASN B N 1
ATOM 1830 C CA . ASN B 1 40 ? -5.32 2.502 15.406 1 69.12 40 ASN B CA 1
ATOM 1831 C C . ASN B 1 40 ? -5.078 3.494 16.547 1 69.12 40 ASN B C 1
ATOM 1833 O O . ASN B 1 40 ? -4.074 3.402 17.25 1 69.12 40 ASN B O 1
ATOM 1837 N N . TYR B 1 41 ? -5.898 4.367 16.672 1 65.88 41 TYR B N 1
ATOM 1838 C CA . TYR B 1 41 ? -5.648 5.488 17.562 1 65.88 41 TYR B CA 1
ATOM 1839 C C . TYR B 1 41 ? -6 5.125 19 1 65.88 41 TYR B C 1
ATOM 1841 O O . TYR B 1 41 ? -5.691 5.875 19.938 1 65.88 41 TYR B O 1
ATOM 1849 N N . GLY B 1 42 ? -6.578 3.994 19.094 1 67.38 42 GLY B N 1
ATOM 1850 C CA . GLY B 1 42 ? -6.625 3.496 20.469 1 67.38 42 GLY B CA 1
ATOM 1851 C C . GLY B 1 42 ? -5.25 3.279 21.062 1 67.38 42 GLY B C 1
ATOM 1852 O O . GLY B 1 42 ? -5.082 3.369 22.281 1 67.38 42 GLY B O 1
ATOM 1853 N N . HIS B 1 43 ? -4.301 3.303 20.203 1 77.5 43 HIS B N 1
ATOM 1854 C CA . HIS B 1 43 ? -2.949 3.031 20.688 1 77.5 43 HIS B CA 1
ATOM 1855 C C . HIS B 1 43 ? -2.086 4.289 20.625 1 77.5 43 HIS B C 1
ATOM 1857 O O . HIS B 1 43 ? -0.856 4.203 20.641 1 77.5 43 HIS B O 1
ATOM 1863 N N . ILE B 1 44 ? -2.758 5.461 20.75 1 87.06 44 ILE B N 1
ATOM 1864 C CA . ILE B 1 44 ? -1.993 6.695 20.609 1 87.06 44 ILE B CA 1
ATOM 1865 C C . ILE B 1 44 ? -1.323 7.035 21.953 1 87.06 44 ILE B C 1
ATOM 1867 O O . ILE B 1 44 ? -0.262 7.664 21.969 1 87.06 44 ILE B O 1
ATOM 1871 N N . TYR B 1 45 ? -1.909 6.613 23.062 1 89.38 45 TYR B N 1
ATOM 1872 C CA . TYR B 1 45 ? -1.46 7.078 24.359 1 89.38 45 TYR B CA 1
ATOM 1873 C C . TYR B 1 45 ? -0.111 6.469 24.719 1 89.38 45 TYR B C 1
ATOM 1875 O O . TYR B 1 45 ? 0.772 7.16 25.234 1 89.38 45 TYR B O 1
ATOM 1883 N N . PRO B 1 46 ? 0.045 5.242 24.5 1 90.94 46 PRO B N 1
ATOM 1884 C CA . PRO B 1 46 ? 1.391 4.707 24.719 1 90.94 46 PRO B CA 1
ATOM 1885 C C . PRO B 1 46 ? 2.451 5.422 23.875 1 90.94 46 PRO B C 1
ATOM 1887 O O . PRO B 1 46 ? 3.576 5.621 24.344 1 90.94 46 PRO B O 1
ATOM 1890 N N . VAL B 1 47 ? 2.096 5.828 22.703 1 91.75 47 VAL B N 1
ATOM 1891 C CA . VAL B 1 47 ? 3.02 6.539 21.828 1 91.75 47 VAL B CA 1
ATOM 1892 C C . VAL B 1 47 ? 3.285 7.938 22.391 1 91.75 47 VAL B C 1
ATOM 1894 O O . VAL B 1 47 ? 4.43 8.391 22.422 1 91.75 47 VAL B O 1
ATOM 1897 N N . LEU B 1 48 ? 2.238 8.555 22.891 1 94.38 48 LEU B N 1
ATOM 1898 C CA . LEU B 1 48 ? 2.385 9.875 23.484 1 94.38 48 LEU B CA 1
ATOM 1899 C C . LEU B 1 48 ? 3.293 9.82 24.719 1 94.38 48 LEU B C 1
ATOM 1901 O O . LEU B 1 48 ? 4.141 10.695 24.906 1 94.38 48 LEU B O 1
ATOM 1905 N N . LYS B 1 49 ? 3.092 8.828 25.484 1 94 49 LYS B N 1
ATOM 1906 C CA . LYS B 1 49 ? 3.918 8.664 26.688 1 94 49 LYS B CA 1
ATOM 1907 C C . LYS B 1 49 ? 5.391 8.5 26.312 1 94 49 LYS B C 1
ATOM 1909 O O . LYS B 1 49 ? 6.262 9.133 26.906 1 94 49 LYS B O 1
ATOM 1914 N N . LYS B 1 50 ? 5.648 7.688 25.344 1 95.19 50 LYS B N 1
ATOM 1915 C CA . LYS B 1 50 ? 7.02 7.473 24.891 1 95.19 50 LYS B CA 1
ATOM 1916 C C . LYS B 1 50 ? 7.621 8.758 24.328 1 95.19 50 LYS B C 1
ATOM 1918 O O . LYS B 1 50 ? 8.781 9.07 24.594 1 95.19 50 LYS B O 1
ATOM 1923 N N . MET B 1 51 ? 6.867 9.492 23.594 1 96.69 51 MET B N 1
ATOM 1924 C CA . MET B 1 51 ? 7.328 10.758 23.016 1 96.69 51 MET B CA 1
ATOM 1925 C C . MET B 1 51 ? 7.641 11.773 24.109 1 96.69 51 MET B C 1
ATOM 1927 O O . MET B 1 51 ? 8.57 12.57 23.969 1 96.69 51 MET B O 1
ATOM 1931 N N . GLU B 1 52 ? 6.844 11.766 25.156 1 96.94 52 GLU B N 1
ATOM 1932 C CA . GLU B 1 52 ? 7.105 12.625 26.312 1 96.94 52 GLU B CA 1
ATOM 1933 C C . GLU B 1 52 ? 8.422 12.25 26.984 1 96.94 52 GLU B C 1
ATOM 1935 O O . GLU B 1 52 ? 9.219 13.125 27.328 1 96.94 52 GLU B O 1
ATOM 1940 N N . GLU B 1 53 ? 8.602 10.945 27.141 1 96.94 53 GLU B N 1
ATOM 1941 C CA . GLU B 1 53 ? 9.836 10.438 27.75 1 96.94 53 GLU B CA 1
ATOM 1942 C C . GLU B 1 53 ? 11.055 10.828 26.906 1 96.94 53 GLU B C 1
ATOM 1944 O O . GLU B 1 53 ? 12.125 11.094 27.453 1 96.94 53 GLU B O 1
ATOM 1949 N N . GLU B 1 54 ? 10.852 10.891 25.625 1 97 54 GLU B N 1
ATOM 1950 C CA . GLU B 1 54 ? 11.922 11.258 24.703 1 97 54 GLU B CA 1
ATOM 1951 C C . GLU B 1 54 ? 12.047 12.773 24.562 1 97 54 GLU B C 1
ATOM 1953 O O . GLU B 1 54 ? 12.875 13.273 23.797 1 97 54 GLU B O 1
ATOM 1958 N N . GLU B 1 55 ? 11.172 13.523 25.234 1 98.19 55 GLU B N 1
ATOM 1959 C CA . GLU B 1 55 ? 11.172 14.984 25.312 1 98.19 55 GLU B CA 1
ATOM 1960 C C . GLU B 1 55 ? 10.82 15.617 23.969 1 98.19 55 GLU B C 1
ATOM 1962 O O . GLU B 1 55 ? 11.266 16.719 23.656 1 98.19 55 GLU B O 1
ATOM 1967 N N . LEU B 1 56 ? 10.141 14.859 23.141 1 98.25 56 LEU B N 1
ATOM 1968 C CA . LEU B 1 56 ? 9.68 15.391 21.859 1 98.25 56 LEU B CA 1
ATOM 1969 C C . LEU B 1 56 ? 8.43 16.234 22.047 1 98.25 56 LEU B C 1
ATOM 1971 O O . LEU B 1 56 ? 8.148 17.125 21.234 1 98.25 56 LEU B O 1
ATOM 1975 N N . ILE B 1 57 ? 7.656 15.914 23.078 1 98.31 57 ILE B N 1
ATOM 1976 C CA . ILE B 1 57 ? 6.453 16.656 23.422 1 98.31 57 ILE B CA 1
ATOM 1977 C C . ILE B 1 57 ? 6.398 16.875 24.922 1 98.31 57 ILE B C 1
ATOM 1979 O O . ILE B 1 57 ? 7.168 16.281 25.672 1 98.31 57 ILE B O 1
ATOM 1983 N N . VAL B 1 58 ? 5.539 17.781 25.375 1 97.94 58 VAL B N 1
ATOM 1984 C CA . VAL B 1 58 ? 5.309 18.031 26.797 1 97.94 58 VAL B CA 1
ATOM 1985 C C . VAL B 1 58 ? 3.812 17.953 27.094 1 97.94 58 VAL B C 1
ATOM 1987 O O . VAL B 1 58 ? 2.982 18.266 26.234 1 97.94 58 VAL B O 1
ATOM 1990 N N . LYS B 1 59 ? 3.521 17.438 28.172 1 95.75 59 LYS B N 1
ATOM 1991 C CA . LYS B 1 59 ? 2.152 17.328 28.656 1 95.75 59 LYS B CA 1
ATOM 1992 C C . LYS B 1 59 ? 1.877 18.344 29.766 1 95.75 59 LYS B C 1
ATOM 1994 O O . LYS B 1 59 ? 2.676 18.5 30.688 1 95.75 59 LYS B O 1
ATOM 1999 N N . ARG B 1 60 ? 0.861 19.109 29.609 1 93.69 60 ARG B N 1
ATOM 2000 C CA . ARG B 1 60 ? 0.425 20.031 30.656 1 93.69 60 ARG B CA 1
ATOM 2001 C C . ARG B 1 60 ? -1.021 19.766 31.047 1 93.69 60 ARG B C 1
ATOM 2003 O O . ARG B 1 60 ? -1.863 19.469 30.203 1 93.69 60 ARG B O 1
ATOM 2010 N N . VAL B 1 61 ? -1.256 19.844 32.281 1 90.06 61 VAL B N 1
ATOM 2011 C CA . VAL B 1 61 ? -2.611 19.641 32.781 1 90.06 61 VAL B CA 1
ATOM 2012 C C . VAL B 1 61 ? -3.35 20.984 32.812 1 90.06 61 VAL B C 1
ATOM 2014 O O . VAL B 1 61 ? -2.857 21.969 33.375 1 90.06 61 VAL B O 1
ATOM 2017 N N . GLU B 1 62 ? -4.293 21.047 31.984 1 83.62 62 GLU B N 1
ATOM 2018 C CA . GLU B 1 62 ? -5.125 22.234 32 1 83.62 62 GLU B CA 1
ATOM 2019 C C . GLU B 1 62 ? -6.383 22.031 32.844 1 83.62 62 GLU B C 1
ATOM 2021 O O . GLU B 1 62 ? -7.105 21.047 32.625 1 83.62 62 GLU B O 1
ATOM 2026 N N . GLN B 1 63 ? -6.402 22.766 33.969 1 76.31 63 GLN B N 1
ATOM 2027 C CA . GLN B 1 63 ? -7.543 22.719 34.875 1 76.31 63 GLN B CA 1
ATOM 2028 C C . GLN B 1 63 ? -8.523 23.844 34.562 1 76.31 63 GLN B C 1
ATOM 2030 O O . GLN B 1 63 ? -8.125 25.016 34.531 1 76.31 63 GLN B O 1
ATOM 2035 N N . ASN B 1 64 ? -9.484 23.516 33.75 1 67.06 64 ASN B N 1
ATOM 2036 C CA . ASN B 1 64 ? -10.516 24.547 33.656 1 67.06 64 ASN B CA 1
ATOM 2037 C C . ASN B 1 64 ? -11.57 24.391 34.75 1 67.06 64 ASN B C 1
ATOM 2039 O O . ASN B 1 64 ? -11.766 23.281 35.25 1 67.06 64 ASN B O 1
ATOM 2043 N N . GLU B 1 65 ? -12.062 25.516 35.219 1 67.88 65 GLU B N 1
ATOM 2044 C CA . GLU B 1 65 ? -13.07 25.5 36.25 1 67.88 65 GLU B CA 1
ATOM 2045 C C . GLU B 1 65 ? -14.289 24.672 35.844 1 67.88 65 GLU B C 1
ATOM 2047 O O . GLU B 1 65 ? -14.914 24.953 34.812 1 67.88 65 GLU B O 1
ATOM 2052 N N . GLY B 1 66 ? -14.656 23.562 36.656 1 67.69 66 GLY B N 1
ATOM 2053 C CA . GLY B 1 66 ? -15.867 22.766 36.531 1 67.69 66 GLY B CA 1
ATOM 2054 C C . GLY B 1 66 ? -15.727 21.609 35.562 1 67.69 66 GLY B C 1
ATOM 2055 O O . GLY B 1 66 ? -16.672 20.828 35.375 1 67.69 66 GLY B O 1
ATOM 2056 N N . ARG B 1 67 ? -14.672 21.797 34.844 1 66.5 67 ARG B N 1
ATOM 2057 C CA . ARG B 1 67 ? -14.508 20.656 33.938 1 66.5 67 ARG B CA 1
ATOM 2058 C C . ARG B 1 67 ? -13.328 19.797 34.375 1 66.5 67 ARG B C 1
ATOM 2060 O O . ARG B 1 67 ? -12.391 20.281 35 1 66.5 67 ARG B O 1
ATOM 2067 N N . PRO B 1 68 ? -13.508 18.562 34.312 1 72.56 68 PRO B N 1
ATOM 2068 C CA . PRO B 1 68 ? -12.391 17.656 34.625 1 72.56 68 PRO B CA 1
ATOM 2069 C C . PRO B 1 68 ? -11.086 18.109 33.969 1 72.56 68 PRO B C 1
ATOM 2071 O O . PRO B 1 68 ? -11.102 18.703 32.875 1 72.56 68 PRO B O 1
ATOM 2074 N N . SER B 1 69 ? -10.047 17.953 34.656 1 78.38 69 SER B N 1
ATOM 2075 C CA . SER B 1 69 ? -8.719 18.297 34.156 1 78.38 69 SER B CA 1
ATOM 2076 C C . SER B 1 69 ? -8.398 17.547 32.875 1 78.38 69 SER B C 1
ATOM 2078 O O . SER B 1 69 ? -8.781 16.391 32.719 1 78.38 69 SER B O 1
ATOM 2080 N N . LYS B 1 70 ? -7.898 18.297 31.828 1 86.19 70 LYS B N 1
ATOM 2081 C CA . LYS B 1 70 ? -7.508 17.672 30.578 1 86.19 70 LYS B CA 1
ATOM 2082 C C . LYS B 1 70 ? -6 17.781 30.359 1 86.19 70 LYS B C 1
ATOM 2084 O O . LYS B 1 70 ? -5.391 18.797 30.703 1 86.19 70 LYS B O 1
ATOM 2089 N N . ASN B 1 71 ? -5.449 16.703 29.891 1 91.56 71 ASN B N 1
ATOM 2090 C CA . ASN B 1 71 ? -4.051 16.703 29.469 1 91.56 71 ASN B CA 1
ATOM 2091 C C . ASN B 1 71 ? -3.887 17.281 28.062 1 91.56 71 ASN B C 1
ATOM 2093 O O . ASN B 1 71 ? -4.559 16.844 27.125 1 91.56 71 ASN B O 1
ATOM 2097 N N . VAL B 1 72 ? -3.074 18.328 28.047 1 95.81 72 VAL B N 1
ATOM 2098 C CA . VAL B 1 72 ? -2.799 18.938 26.75 1 95.81 72 VAL B CA 1
ATOM 2099 C C . VAL B 1 72 ? -1.347 18.688 26.359 1 95.81 72 VAL B C 1
ATOM 2101 O O . VAL B 1 72 ? -0.431 18.922 27.156 1 95.81 72 VAL B O 1
ATOM 2104 N N . TYR B 1 73 ? -1.174 18.234 25.125 1 97.38 73 TYR B N 1
ATOM 2105 C CA . TYR B 1 73 ? 0.154 17.938 24.609 1 97.38 73 TYR B CA 1
ATOM 2106 C C . TYR B 1 73 ? 0.608 19.016 23.625 1 97.38 73 TYR B C 1
ATOM 2108 O O . TYR B 1 73 ? -0.186 19.516 22.828 1 97.38 73 TYR B O 1
ATOM 2116 N N . SER B 1 74 ? 1.895 19.359 23.766 1 98.12 74 SER B N 1
ATOM 2117 C CA . SER B 1 74 ? 2.521 20.328 22.844 1 98.12 74 SER B CA 1
ATOM 2118 C C . SER B 1 74 ? 3.885 19.828 22.375 1 98.12 74 SER B C 1
ATOM 2120 O O . SER B 1 74 ? 4.598 19.156 23.125 1 98.12 74 SER B O 1
ATOM 2122 N N . ILE B 1 75 ? 4.223 20.172 21.156 1 98.19 75 ILE B N 1
ATOM 2123 C CA . ILE B 1 75 ? 5.512 19.781 20.609 1 98.19 75 ILE B CA 1
ATOM 2124 C C . ILE B 1 75 ? 6.613 20.656 21.203 1 98.19 75 ILE B C 1
ATOM 2126 O O . ILE B 1 75 ? 6.406 21.844 21.469 1 98.19 75 ILE B O 1
ATOM 2130 N N . THR B 1 76 ? 7.758 20.094 21.438 1 98.38 76 THR B N 1
ATOM 2131 C CA . THR B 1 76 ? 8.93 20.828 21.906 1 98.38 76 THR B CA 1
ATOM 2132 C C . THR B 1 76 ? 9.812 21.219 20.719 1 98.38 76 THR B C 1
ATOM 2134 O O . THR B 1 76 ? 9.539 20.859 19.578 1 98.38 76 THR B O 1
ATOM 2137 N N . GLU B 1 77 ? 10.867 22.031 21.047 1 98.25 77 GLU B N 1
ATOM 2138 C CA . GLU B 1 77 ? 11.867 22.328 20.031 1 98.25 77 GLU B CA 1
ATOM 2139 C C . GLU B 1 77 ? 12.547 21.062 19.516 1 98.25 77 GLU B C 1
ATOM 2141 O O . GLU B 1 77 ? 12.789 20.922 18.328 1 98.25 77 GLU B O 1
ATOM 2146 N N . LYS B 1 78 ? 12.812 20.188 20.438 1 98.38 78 LYS B N 1
ATOM 2147 C CA . LYS B 1 78 ? 13.406 18.906 20.062 1 98.38 78 LYS B CA 1
ATOM 2148 C C . LYS B 1 78 ? 12.492 18.109 19.141 1 98.38 78 LYS B C 1
ATOM 2150 O O . LYS B 1 78 ? 12.945 17.5 18.172 1 98.38 78 LYS B O 1
ATOM 2155 N N . GLY B 1 79 ? 11.18 18.094 19.469 1 98.25 79 GLY B N 1
ATOM 2156 C CA . GLY B 1 79 ? 10.203 17.422 18.625 1 98.25 79 GLY B CA 1
ATOM 2157 C C . GLY B 1 79 ? 10.109 18.016 17.234 1 98.25 79 GLY B C 1
ATOM 2158 O O . GLY B 1 79 ? 10.031 17.281 16.234 1 98.25 79 GLY B O 1
ATOM 2159 N N . SER B 1 80 ? 10.156 19.344 17.219 1 97.94 80 SER B N 1
ATOM 2160 C CA . SER B 1 80 ? 10.117 20.031 15.93 1 97.94 80 SER B CA 1
ATOM 2161 C C . SER B 1 80 ? 11.336 19.688 15.078 1 97.94 80 SER B C 1
ATOM 2163 O O . SER B 1 80 ? 11.211 19.469 13.875 1 97.94 80 SER B O 1
ATOM 2165 N N . GLU B 1 81 ? 12.445 19.641 15.711 1 98 81 GLU B N 1
ATOM 2166 C CA . GLU B 1 81 ? 13.68 19.297 15.008 1 98 81 GLU B CA 1
ATOM 2167 C C . GLU B 1 81 ? 13.664 17.859 14.516 1 98 81 GLU B C 1
ATOM 2169 O O . GLU B 1 81 ? 14.102 17.562 13.406 1 98 81 GLU B O 1
ATOM 2174 N N . GLU B 1 82 ? 13.18 17 15.336 1 97.38 82 GLU B N 1
ATOM 2175 C CA . GLU B 1 82 ? 13.055 15.594 14.969 1 97.38 82 GLU B CA 1
ATOM 2176 C C . GLU B 1 82 ? 12.156 15.422 13.75 1 97.38 82 GLU B C 1
ATOM 2178 O O . GLU B 1 82 ? 12.484 14.672 12.828 1 97.38 82 GLU B O 1
ATOM 2183 N N . LEU B 1 83 ? 11.055 16.109 13.766 1 97.75 83 LEU B N 1
ATOM 2184 C CA . LEU B 1 83 ? 10.125 16.047 12.633 1 97.75 83 LEU B CA 1
ATOM 2185 C C . LEU B 1 83 ? 10.781 16.562 11.367 1 97.75 83 LEU B C 1
ATOM 2187 O O . LEU B 1 83 ? 10.727 15.922 10.312 1 97.75 83 LEU B O 1
ATOM 2191 N N . ARG B 1 84 ? 11.406 17.703 11.5 1 97.94 84 ARG B N 1
ATOM 2192 C CA . ARG B 1 84 ? 12.055 18.328 10.344 1 97.94 84 ARG B CA 1
ATOM 2193 C C . ARG B 1 84 ? 13.117 17.406 9.75 1 97.94 84 ARG B C 1
ATOM 2195 O O . ARG B 1 84 ? 13.18 17.219 8.539 1 97.94 84 ARG B O 1
ATOM 2202 N N . LYS B 1 85 ? 13.914 16.828 10.602 1 97.56 85 LYS B N 1
ATOM 2203 C CA . LYS B 1 85 ? 14.961 15.906 10.148 1 97.56 85 LYS B CA 1
ATOM 2204 C C . LYS B 1 85 ? 14.367 14.711 9.414 1 97.56 85 LYS B C 1
ATOM 2206 O O . LYS B 1 85 ? 14.867 14.312 8.359 1 97.56 85 LYS B O 1
ATOM 2211 N N . TRP B 1 86 ? 13.359 14.18 9.969 1 97.5 86 TRP B N 1
ATOM 2212 C CA . TRP B 1 86 ? 12.719 13.023 9.359 1 97.5 86 TRP B CA 1
ATOM 2213 C C . TRP B 1 86 ? 12.117 13.391 8 1 97.5 86 TRP B C 1
ATOM 2215 O O . TRP B 1 86 ? 12.227 12.617 7.043 1 97.5 86 TRP B O 1
ATOM 2225 N N . LEU B 1 87 ? 11.445 14.516 7.926 1 97.81 87 LEU B N 1
ATOM 2226 C CA . LEU B 1 87 ? 10.836 14.969 6.684 1 97.81 87 LEU B CA 1
ATOM 2227 C C . LEU B 1 87 ? 11.883 15.148 5.59 1 97.81 87 LEU B C 1
ATOM 2229 O O . LEU B 1 87 ? 11.594 14.977 4.406 1 97.81 87 LEU B O 1
ATOM 2233 N N . MET B 1 88 ? 13.086 15.438 5.992 1 97.75 88 MET B N 1
ATOM 2234 C CA . MET B 1 88 ? 14.148 15.719 5.039 1 97.75 88 MET B CA 1
ATOM 2235 C C . MET B 1 88 ? 14.773 14.43 4.52 1 97.75 88 MET B C 1
ATOM 2237 O O . MET B 1 88 ? 15.414 14.422 3.467 1 97.75 88 MET B O 1
ATOM 2241 N N . LEU B 1 89 ? 14.656 13.383 5.223 1 96.44 89 LEU B N 1
ATOM 2242 C CA . LEU B 1 89 ? 15.242 12.102 4.836 1 96.44 89 LEU B CA 1
ATOM 2243 C C . LEU B 1 89 ? 14.523 11.523 3.623 1 96.44 89 LEU B C 1
ATOM 2245 O O . LEU B 1 89 ? 13.328 11.75 3.436 1 96.44 89 LEU B O 1
ATOM 2249 N N . PRO B 1 90 ? 15.266 10.758 2.814 1 95.19 90 PRO B N 1
ATOM 2250 C CA . PRO B 1 90 ? 14.617 10.07 1.697 1 95.19 90 PRO B CA 1
ATOM 2251 C C . PRO B 1 90 ? 13.547 9.086 2.154 1 95.19 90 PRO B C 1
ATOM 2253 O O . PRO B 1 90 ? 13.492 8.719 3.332 1 95.19 90 PRO B O 1
ATOM 2256 N N . ILE B 1 91 ? 12.633 8.766 1.242 1 94.44 91 ILE B N 1
ATOM 2257 C CA . ILE B 1 91 ? 11.562 7.828 1.544 1 94.44 91 ILE B CA 1
ATOM 2258 C C . ILE B 1 91 ? 12.133 6.418 1.68 1 94.44 91 ILE B C 1
ATOM 2260 O O . ILE B 1 91 ? 12.922 5.98 0.841 1 94.44 91 ILE B O 1
ATOM 2264 N N . GLU B 1 92 ? 11.727 5.797 2.729 1 87.19 92 GLU B N 1
ATOM 2265 C CA . GLU B 1 92 ? 12.133 4.406 2.896 1 87.19 92 GLU B CA 1
ATOM 2266 C C . GLU B 1 92 ? 11.211 3.465 2.131 1 87.19 92 GLU B C 1
ATOM 2268 O O . GLU B 1 92 ? 9.984 3.604 2.189 1 87.19 92 GLU B O 1
ATOM 2273 N N . SER B 1 93 ? 11.836 2.623 1.418 1 77.62 93 SER B N 1
ATOM 2274 C CA . SER B 1 93 ? 11.055 1.658 0.653 1 77.62 93 SER B CA 1
ATOM 2275 C C . SER B 1 93 ? 10.328 0.686 1.572 1 77.62 93 SER B C 1
ATOM 2277 O O . SER B 1 93 ? 10.883 0.226 2.57 1 77.62 93 SER B O 1
ATOM 2279 N N . SER B 1 94 ? 9.023 0.653 1.414 1 76 94 SER B N 1
ATOM 2280 C CA . SER B 1 94 ? 8.25 -0.363 2.123 1 76 94 SER B CA 1
ATOM 2281 C C . SER B 1 94 ? 7.848 -1.5 1.19 1 76 94 SER B C 1
ATOM 2283 O O . SER B 1 94 ? 7.543 -1.271 0.018 1 76 94 SER B O 1
ATOM 2285 N N . PRO B 1 95 ? 7.957 -2.699 1.759 1 76.12 95 PRO B N 1
ATOM 2286 C CA . PRO B 1 95 ? 7.539 -3.822 0.916 1 76.12 95 PRO B CA 1
ATOM 2287 C C . PRO B 1 95 ? 6.074 -3.734 0.496 1 76.12 95 PRO B C 1
ATOM 2289 O O . PRO B 1 95 ? 5.227 -3.309 1.285 1 76.12 95 PRO B O 1
ATOM 2292 N N . LEU B 1 96 ? 5.891 -3.936 -0.754 1 81.62 96 LEU B N 1
ATOM 2293 C CA . LEU B 1 96 ? 4.527 -4.008 -1.269 1 81.62 96 LEU B CA 1
ATOM 2294 C C . LEU B 1 96 ? 3.893 -5.352 -0.936 1 81.62 96 LEU B C 1
ATOM 2296 O O . LEU B 1 96 ? 4.492 -6.402 -1.173 1 81.62 96 LEU B O 1
ATOM 2300 N N . ARG B 1 97 ? 2.771 -5.359 -0.241 1 88.38 97 ARG B N 1
ATOM 2301 C CA . ARG B 1 97 ? 2.016 -6.562 0.094 1 88.38 97 ARG B CA 1
ATOM 2302 C C . ARG B 1 97 ? 0.533 -6.379 -0.209 1 88.38 97 ARG B C 1
ATOM 2304 O O . ARG B 1 97 ? -0.207 -5.816 0.604 1 88.38 97 ARG B O 1
ATOM 2311 N N . SER B 1 98 ? 0.177 -6.867 -1.34 1 93.31 98 SER B N 1
ATOM 2312 C CA . SER B 1 98 ? -1.232 -6.801 -1.711 1 93.31 98 SER B CA 1
ATOM 2313 C C . SER B 1 98 ? -1.912 -8.156 -1.55 1 93.31 98 SER B C 1
ATOM 2315 O O . SER B 1 98 ? -1.695 -9.062 -2.354 1 93.31 98 SER B O 1
ATOM 2317 N N . GLU B 1 99 ? -2.768 -8.234 -0.563 1 94.56 99 GLU B N 1
ATOM 2318 C CA . GLU B 1 99 ? -3.533 -9.461 -0.396 1 94.56 99 GLU B CA 1
ATOM 2319 C C . GLU B 1 99 ? -4.43 -9.719 -1.604 1 94.56 99 GLU B C 1
ATOM 2321 O O . GLU B 1 99 ? -4.562 -10.859 -2.051 1 94.56 99 GLU B O 1
ATOM 2326 N N . LEU B 1 100 ? -5.016 -8.672 -2.117 1 96.5 100 LEU B N 1
ATOM 2327 C CA . LEU B 1 100 ? -5.887 -8.781 -3.281 1 96.5 100 LEU B CA 1
ATOM 2328 C C . LEU B 1 100 ? -5.156 -9.438 -4.449 1 96.5 100 LEU B C 1
ATOM 2330 O O . LEU B 1 100 ? -5.625 -10.438 -5 1 96.5 100 LEU B O 1
ATOM 2334 N N . LEU B 1 101 ? -3.969 -8.953 -4.754 1 97 101 LEU B N 1
ATOM 2335 C CA . LEU B 1 101 ? -3.238 -9.438 -5.918 1 97 101 LEU B CA 1
ATOM 2336 C C . LEU B 1 101 ? -2.705 -10.852 -5.684 1 97 101 LEU B C 1
ATOM 2338 O O . LEU B 1 101 ? -2.676 -11.664 -6.602 1 97 101 LEU B O 1
ATOM 2342 N N . LEU B 1 102 ? -2.336 -11.125 -4.469 1 96.19 102 LEU B N 1
ATOM 2343 C CA . LEU B 1 102 ? -1.865 -12.461 -4.137 1 96.19 102 LEU B CA 1
ATOM 2344 C C . LEU B 1 102 ? -2.979 -13.492 -4.312 1 96.19 102 LEU B C 1
ATOM 2346 O O . LEU B 1 102 ? -2.758 -14.562 -4.883 1 96.19 102 LEU B O 1
ATOM 2350 N N . LYS B 1 103 ? -4.148 -13.164 -3.895 1 97.44 103 LYS B N 1
ATOM 2351 C CA . LYS B 1 103 ? -5.293 -14.055 -4.039 1 97.44 103 LYS B CA 1
ATOM 2352 C C . LYS B 1 103 ? -5.641 -14.266 -5.512 1 97.44 103 LYS B C 1
ATOM 2354 O O . LYS B 1 103 ? -5.832 -15.398 -5.953 1 97.44 103 LYS B O 1
ATOM 2359 N N . ILE B 1 104 ? -5.695 -13.203 -6.238 1 97.81 104 ILE B N 1
ATOM 2360 C CA . ILE B 1 104 ? -6.047 -13.305 -7.648 1 97.81 104 ILE B CA 1
ATOM 2361 C C . ILE B 1 104 ? -5.035 -14.188 -8.375 1 97.81 104 ILE B C 1
ATOM 2363 O O . ILE B 1 104 ? -5.41 -15.07 -9.141 1 97.81 104 ILE B O 1
ATOM 2367 N N . PHE B 1 105 ? -3.773 -14.062 -8.078 1 97.38 105 PHE B N 1
ATOM 2368 C CA . PHE B 1 105 ? -2.682 -14.742 -8.766 1 97.38 105 PHE B CA 1
ATOM 2369 C C . PHE B 1 105 ? -2.781 -16.25 -8.578 1 97.38 105 PHE B C 1
ATOM 2371 O O . PHE B 1 105 ? -2.488 -17.016 -9.492 1 97.38 105 PHE B O 1
ATOM 2378 N N . TRP B 1 106 ? -3.287 -16.641 -7.473 1 96.44 106 TRP B N 1
ATOM 2379 C CA . TRP B 1 106 ? -3.322 -18.062 -7.16 1 96.44 106 TRP B CA 1
ATOM 2380 C C . TRP B 1 106 ? -4.734 -18.609 -7.312 1 96.44 106 TRP B C 1
ATOM 2382 O O . TRP B 1 106 ? -5.027 -19.719 -6.84 1 96.44 106 TRP B O 1
ATOM 2392 N N . SER B 1 107 ? -5.633 -17.938 -7.98 1 97.38 107 SER B N 1
ATOM 2393 C CA . SER B 1 107 ? -7.047 -18.281 -7.922 1 97.38 107 SER B CA 1
ATOM 2394 C C . SER B 1 107 ? -7.461 -19.125 -9.125 1 97.38 107 SER B C 1
ATOM 2396 O O . SER B 1 107 ? -8.625 -19.125 -9.523 1 97.38 107 SER B O 1
ATOM 2398 N N . LYS B 1 108 ? -6.574 -19.828 -9.68 1 95.12 108 LYS B N 1
ATOM 2399 C CA . LYS B 1 108 ? -6.875 -20.625 -10.859 1 95.12 108 LYS B CA 1
ATOM 2400 C C . LYS B 1 108 ? -8.023 -21.594 -10.586 1 95.12 108 LYS B C 1
ATOM 2402 O O . LYS B 1 108 ? -8.875 -21.812 -11.453 1 95.12 108 LYS B O 1
ATOM 2407 N N . ASP B 1 109 ? -8.102 -22.156 -9.359 1 95.31 109 ASP B N 1
ATOM 2408 C CA . ASP B 1 109 ? -9.094 -23.172 -9.047 1 95.31 109 ASP B CA 1
ATOM 2409 C C . ASP B 1 109 ? -10.25 -22.594 -8.25 1 95.31 109 ASP B C 1
ATOM 2411 O O . ASP B 1 109 ? -11.062 -23.344 -7.695 1 95.31 109 ASP B O 1
ATOM 2415 N N . ILE B 1 110 ? -10.328 -21.344 -8.117 1 97.31 110 ILE B N 1
ATOM 2416 C CA . ILE B 1 110 ? -11.406 -20.641 -7.422 1 97.31 110 ILE B CA 1
ATOM 2417 C C . ILE B 1 110 ? -12.484 -20.234 -8.422 1 97.31 110 ILE B C 1
ATOM 2419 O O . ILE B 1 110 ? -12.18 -19.828 -9.547 1 97.31 110 ILE B O 1
ATOM 2423 N N . PRO B 1 111 ? -13.766 -20.375 -8.055 1 97.31 111 PRO B N 1
ATOM 2424 C CA . PRO B 1 111 ? -14.836 -19.969 -8.969 1 97.31 111 PRO B CA 1
ATOM 2425 C C . PRO B 1 111 ? -14.703 -18.516 -9.422 1 97.31 111 PRO B C 1
ATOM 2427 O O . PRO B 1 111 ? -14.375 -17.641 -8.617 1 97.31 111 PRO B O 1
ATOM 2430 N N . VAL B 1 112 ? -14.984 -18.344 -10.695 1 97.56 112 VAL B N 1
ATOM 2431 C CA . VAL B 1 112 ? -14.852 -17.016 -11.297 1 97.56 112 VAL B CA 1
ATOM 2432 C C . VAL B 1 112 ? -15.742 -16.016 -10.547 1 97.56 112 VAL B C 1
ATOM 2434 O O . VAL B 1 112 ? -15.352 -14.867 -10.336 1 97.56 112 VAL B O 1
ATOM 2437 N N . GLU B 1 113 ? -16.859 -16.484 -10.062 1 97.38 113 GLU B N 1
ATOM 2438 C CA . GLU B 1 113 ? -17.797 -15.625 -9.359 1 97.38 113 GLU B CA 1
ATOM 2439 C C . GLU B 1 113 ? -17.203 -15.078 -8.078 1 97.38 113 GLU B C 1
ATOM 2441 O O . GLU B 1 113 ? -17.484 -13.945 -7.68 1 97.38 113 GLU B O 1
ATOM 2446 N N . ASN B 1 114 ? -16.453 -15.852 -7.453 1 98.12 114 ASN B N 1
ATOM 2447 C CA . ASN B 1 114 ? -15.781 -15.414 -6.234 1 98.12 114 ASN B CA 1
ATOM 2448 C C . ASN B 1 114 ? -14.766 -14.312 -6.523 1 98.12 114 ASN B C 1
ATOM 2450 O O . ASN B 1 114 ? -14.68 -13.328 -5.781 1 98.12 114 ASN B O 1
ATOM 2454 N N . ILE B 1 115 ? -14.031 -14.422 -7.59 1 98.12 115 ILE B N 1
ATOM 2455 C CA . ILE B 1 115 ? -13.039 -13.43 -8 1 98.12 115 ILE B CA 1
ATOM 2456 C C . ILE B 1 115 ? -13.742 -12.133 -8.398 1 98.12 115 ILE B C 1
ATOM 2458 O O . ILE B 1 115 ? -13.336 -11.047 -7.984 1 98.12 115 ILE B O 1
ATOM 2462 N N . ILE B 1 116 ? -14.836 -12.297 -9.102 1 98.25 116 ILE B N 1
ATOM 2463 C CA . ILE B 1 116 ? -15.625 -11.148 -9.531 1 98.25 116 ILE B CA 1
ATOM 2464 C C . ILE B 1 116 ? -16.094 -10.359 -8.312 1 98.25 116 ILE B C 1
ATOM 2466 O O . ILE B 1 116 ? -16.031 -9.125 -8.297 1 98.25 116 ILE B O 1
ATOM 2470 N N . GLU B 1 117 ? -16.5 -11.031 -7.336 1 98 117 GLU B N 1
ATOM 2471 C CA . GLU B 1 117 ? -17 -10.375 -6.125 1 98 117 GLU B CA 1
ATOM 2472 C C . GLU B 1 117 ? -15.891 -9.562 -5.453 1 98 117 GLU B C 1
ATOM 2474 O O . GLU B 1 117 ? -16.125 -8.453 -4.98 1 98 117 GLU B O 1
ATOM 2479 N N . LYS B 1 118 ? -14.719 -10.078 -5.414 1 98.06 118 LYS B N 1
ATOM 2480 C CA . LYS B 1 118 ? -13.594 -9.367 -4.824 1 98.06 118 LYS B CA 1
ATOM 2481 C C . LYS B 1 118 ? -13.273 -8.102 -5.613 1 98.06 118 LYS B C 1
ATOM 2483 O O . LYS B 1 118 ? -13.023 -7.043 -5.027 1 98.06 118 LYS B O 1
ATOM 2488 N N . ILE B 1 119 ? -13.312 -8.203 -6.93 1 98.44 119 ILE B N 1
ATOM 2489 C CA . ILE B 1 119 ? -13.008 -7.07 -7.797 1 98.44 119 ILE B CA 1
ATOM 2490 C C . ILE B 1 119 ? -14.094 -6.008 -7.656 1 98.44 119 ILE B C 1
ATOM 2492 O O . ILE B 1 119 ? -13.797 -4.812 -7.582 1 98.44 119 ILE B O 1
ATOM 2496 N N . LYS B 1 120 ? -15.305 -6.438 -7.562 1 98.44 120 LYS B N 1
ATOM 2497 C CA . LYS B 1 120 ? -16.406 -5.5 -7.398 1 98.44 120 LYS B CA 1
ATOM 2498 C C . LYS B 1 120 ? -16.297 -4.746 -6.078 1 98.44 120 LYS B C 1
ATOM 2500 O O . LYS B 1 120 ? -16.562 -3.543 -6.02 1 98.44 120 LYS B O 1
ATOM 2505 N N . THR B 1 121 ? -15.945 -5.449 -5.078 1 97.94 121 THR B N 1
ATOM 2506 C CA . THR B 1 121 ? -15.766 -4.832 -3.77 1 97.94 121 THR B CA 1
ATOM 2507 C C . THR B 1 121 ? -14.672 -3.771 -3.816 1 97.94 121 THR B C 1
ATOM 2509 O O . THR B 1 121 ? -14.836 -2.678 -3.273 1 97.94 121 THR B O 1
ATOM 2512 N N . GLU B 1 122 ? -13.555 -4.062 -4.492 1 97.31 122 GLU B N 1
ATOM 2513 C CA . GLU B 1 122 ? -12.461 -3.105 -4.645 1 97.31 122 GLU B CA 1
ATOM 2514 C C . GLU B 1 122 ? -12.906 -1.882 -5.438 1 97.31 122 GLU B C 1
ATOM 2516 O O . GLU B 1 122 ? -12.555 -0.751 -5.098 1 97.31 122 GLU B O 1
ATOM 2521 N N . LYS B 1 123 ? -13.68 -2.158 -6.43 1 98.5 123 LYS B N 1
ATOM 2522 C CA . LYS B 1 123 ? -14.195 -1.061 -7.246 1 98.5 123 LYS B CA 1
ATOM 2523 C C . LYS B 1 123 ? -15.094 -0.137 -6.426 1 98.5 123 LYS B C 1
ATOM 2525 O O . LYS B 1 123 ? -14.961 1.086 -6.5 1 98.5 123 LYS B O 1
ATOM 2530 N N . GLU B 1 124 ? -15.938 -0.707 -5.652 1 98.19 124 GLU B N 1
ATOM 2531 C CA . GLU B 1 124 ? -16.859 0.061 -4.82 1 98.19 124 GLU B CA 1
ATOM 2532 C C . GLU B 1 124 ? -16.094 0.909 -3.801 1 98.19 124 GLU B C 1
ATOM 2534 O O . GLU B 1 124 ? -16.453 2.068 -3.57 1 98.19 124 GLU B O 1
ATOM 2539 N N . LYS B 1 125 ? -15.125 0.353 -3.229 1 96.75 125 LYS B N 1
ATOM 2540 C CA . LYS B 1 125 ? -14.297 1.096 -2.283 1 96.75 125 LYS B CA 1
ATOM 2541 C C . LYS B 1 125 ? -13.633 2.297 -2.955 1 96.75 125 LYS B C 1
ATOM 2543 O O . LYS B 1 125 ? -13.641 3.402 -2.408 1 96.75 125 LYS B O 1
ATOM 2548 N N . ALA B 1 126 ? -13.078 2.082 -4.133 1 97.69 126 ALA B N 1
ATOM 2549 C CA . ALA B 1 126 ? -12.414 3.15 -4.875 1 97.69 126 ALA B CA 1
ATOM 2550 C C . ALA B 1 126 ? -13.398 4.258 -5.242 1 97.69 126 ALA B C 1
ATOM 2552 O O . ALA B 1 126 ? -13.07 5.445 -5.148 1 97.69 126 ALA B O 1
ATOM 2553 N N . GLU B 1 127 ? -14.578 3.842 -5.625 1 98.56 127 GLU B N 1
ATOM 2554 C CA . GLU B 1 127 ? -15.617 4.812 -5.977 1 98.56 127 GLU B CA 1
ATOM 2555 C C . GLU B 1 127 ? -16.031 5.637 -4.762 1 98.56 127 GLU B C 1
ATOM 2557 O O . GLU B 1 127 ? -16.219 6.852 -4.867 1 98.56 127 GLU B O 1
ATOM 2562 N N . LYS B 1 128 ? -16.156 4.996 -3.674 1 97.62 128 LYS B N 1
ATOM 2563 C CA . LYS B 1 128 ? -16.5 5.695 -2.438 1 97.62 128 LYS B CA 1
ATOM 2564 C C . LYS B 1 128 ? -15.398 6.676 -2.041 1 97.62 128 LYS B C 1
ATOM 2566 O O . LYS B 1 128 ? -15.688 7.805 -1.639 1 97.62 128 LYS B O 1
ATOM 2571 N N . ASN B 1 129 ? -14.156 6.293 -2.17 1 96.94 129 ASN B N 1
ATOM 2572 C CA . ASN B 1 129 ? -13.031 7.176 -1.885 1 96.94 129 ASN B CA 1
ATOM 2573 C C . ASN B 1 129 ? -13.078 8.438 -2.744 1 96.94 129 ASN B C 1
ATOM 2575 O O . ASN B 1 129 ? -12.875 9.547 -2.24 1 96.94 129 ASN B O 1
ATOM 2579 N N . LEU B 1 130 ? -13.344 8.266 -4.016 1 98 130 LEU B N 1
ATOM 2580 C CA . LEU B 1 130 ? -13.367 9.398 -4.938 1 98 130 LEU B CA 1
ATOM 2581 C C . LEU B 1 130 ? -14.438 10.406 -4.531 1 98 130 LEU B C 1
ATOM 2583 O O . LEU B 1 130 ? -14.234 11.617 -4.648 1 98 130 LEU B O 1
ATOM 2587 N N . GLN B 1 131 ? -15.547 9.883 -4.043 1 97.56 131 GLN B N 1
ATOM 2588 C CA . GLN B 1 131 ? -16.594 10.766 -3.557 1 97.56 131 GLN B CA 1
ATOM 2589 C C . GLN B 1 131 ? -16.141 11.562 -2.338 1 97.56 131 GLN B C 1
ATOM 2591 O O . GLN B 1 131 ? -16.375 12.766 -2.25 1 97.56 131 GLN B O 1
ATOM 2596 N N . GLU B 1 132 ? -15.477 10.883 -1.476 1 96.38 132 GLU B N 1
ATOM 2597 C CA . GLU B 1 132 ? -14.961 11.547 -0.281 1 96.38 132 GLU B CA 1
ATOM 2598 C C . GLU B 1 132 ? -13.891 12.578 -0.638 1 96.38 132 GLU B C 1
ATOM 2600 O O . GLU B 1 132 ? -13.859 13.664 -0.061 1 96.38 132 GLU B O 1
ATOM 2605 N N . TYR B 1 133 ? -13.055 12.25 -1.61 1 97.38 133 TYR B N 1
ATOM 2606 C CA . TYR B 1 133 ? -12 13.164 -2.037 1 97.38 133 TYR B CA 1
ATOM 2607 C C . TYR B 1 133 ? -12.594 14.453 -2.596 1 97.38 133 TYR B C 1
ATOM 2609 O O . TYR B 1 133 ? -12.031 15.539 -2.412 1 97.38 133 TYR B O 1
ATOM 2617 N N . SER B 1 134 ? -13.68 14.281 -3.303 1 96.44 134 SER B N 1
ATOM 2618 C CA . SER B 1 134 ? -14.336 15.461 -3.871 1 96.44 134 SER B CA 1
ATOM 2619 C C . SER B 1 134 ? -14.781 16.422 -2.779 1 96.44 134 SER B C 1
ATOM 2621 O O . SER B 1 134 ? -14.641 17.641 -2.924 1 96.44 134 SER B O 1
ATOM 2623 N N . LYS B 1 135 ? -15.273 15.922 -1.69 1 96.19 135 LYS B N 1
ATOM 2624 C CA . LYS B 1 135 ? -15.688 16.75 -0.56 1 96.19 135 LYS B CA 1
ATOM 2625 C C . LYS B 1 135 ? -14.484 17.422 0.093 1 96.19 135 LYS B C 1
ATOM 2627 O O . LYS B 1 135 ? -14.523 18.609 0.397 1 96.19 135 LYS B O 1
ATOM 2632 N N . VAL B 1 136 ? -13.43 16.703 0.241 1 96.19 136 VAL B N 1
ATOM 2633 C CA . VAL B 1 136 ? -12.211 17.234 0.842 1 96.19 136 VAL B CA 1
ATOM 2634 C C . VAL B 1 136 ? -11.625 18.328 -0.049 1 96.19 136 VAL B C 1
ATOM 2636 O O . VAL B 1 136 ? -11.156 19.359 0.446 1 96.19 136 VAL B O 1
ATOM 2639 N N . GLU B 1 137 ? -11.664 18.094 -1.319 1 96.94 137 GLU B N 1
ATOM 2640 C CA . GLU B 1 137 ? -11.141 19.062 -2.271 1 96.94 137 GLU B CA 1
ATOM 2641 C C . GLU B 1 137 ? -11.867 20.406 -2.145 1 96.94 137 GLU B C 1
ATOM 2643 O O . GLU B 1 137 ? -11.242 21.453 -2.186 1 96.94 137 GLU B O 1
ATOM 2648 N N . GLU B 1 138 ? -13.172 20.328 -1.94 1 96.06 138 GLU B N 1
ATOM 2649 C CA . GLU B 1 138 ? -13.977 21.531 -1.774 1 96.06 138 GLU B CA 1
ATOM 2650 C C . GLU B 1 138 ? -13.586 22.297 -0.505 1 96.06 138 GLU B C 1
ATOM 2652 O O . GLU B 1 138 ? -13.492 23.516 -0.509 1 96.06 138 GLU B O 1
ATOM 2657 N N . ILE B 1 139 ? -13.383 21.562 0.443 1 94.31 139 ILE B N 1
ATOM 2658 C CA . ILE B 1 139 ? -12.984 22.156 1.712 1 94.31 139 ILE B CA 1
ATOM 2659 C C . ILE B 1 139 ? -11.625 22.844 1.554 1 94.31 139 ILE B C 1
ATOM 2661 O O . ILE B 1 139 ? -11.438 23.969 2.02 1 94.31 139 ILE B O 1
ATOM 2665 N N . LEU B 1 140 ? -10.664 22.219 0.917 1 94.75 140 LEU B N 1
ATOM 2666 C CA . LEU B 1 140 ? -9.328 22.781 0.709 1 94.75 140 LEU B CA 1
ATOM 2667 C C . LEU B 1 140 ? -9.391 24.016 -0.182 1 94.75 140 LEU B C 1
ATOM 2669 O O . LEU B 1 140 ? -8.711 25 0.079 1 94.75 140 LEU B O 1
ATOM 2673 N N . LYS B 1 141 ? -10.203 23.953 -1.171 1 93.94 141 LYS B N 1
ATOM 2674 C CA . LYS B 1 141 ? -10.336 25.078 -2.092 1 93.94 141 LYS B CA 1
ATOM 2675 C C . LYS B 1 141 ? -10.898 26.312 -1.381 1 93.94 141 LYS B C 1
ATOM 2677 O O . LYS B 1 141 ? -10.547 27.453 -1.721 1 93.94 141 LYS B O 1
ATOM 2682 N N . ALA B 1 142 ? -11.703 26.062 -0.4 1 94.19 142 ALA B N 1
ATOM 2683 C CA . ALA B 1 142 ? -12.281 27.172 0.371 1 94.19 142 ALA B CA 1
ATOM 2684 C C . ALA B 1 142 ? -11.211 27.875 1.198 1 94.19 142 ALA B C 1
ATOM 2686 O O . ALA B 1 142 ? -11.43 28.984 1.678 1 94.19 142 ALA B O 1
ATOM 2687 N N . GLN B 1 143 ? -10.094 27.219 1.347 1 92.5 143 GLN B N 1
ATOM 2688 C CA . GLN B 1 143 ? -9.016 27.812 2.135 1 92.5 143 GLN B CA 1
ATOM 2689 C C . GLN B 1 143 ? -8.109 28.672 1.263 1 92.5 143 GLN B C 1
ATOM 2691 O O . GLN B 1 143 ? -7.172 29.312 1.764 1 92.5 143 GLN B O 1
ATOM 2696 N N . GLU B 1 144 ? -8.398 28.688 -0.01 1 91.19 144 GLU B N 1
ATOM 2697 C CA . GLU B 1 144 ? -7.605 29.516 -0.91 1 91.19 144 GLU B CA 1
ATOM 2698 C C . GLU B 1 144 ? -7.645 30.984 -0.494 1 91.19 144 GLU B C 1
ATOM 2700 O O . GLU B 1 144 ? -8.719 31.531 -0.227 1 91.19 144 GLU B O 1
ATOM 2705 N N . GLY B 1 145 ? -6.516 31.594 -0.411 1 89.81 145 GLY B N 1
ATOM 2706 C CA . GLY B 1 145 ? -6.43 32.969 0.032 1 89.81 145 GLY B CA 1
ATOM 2707 C C . GLY B 1 145 ? -6.309 33.094 1.538 1 89.81 145 GLY B C 1
ATOM 2708 O O . GLY B 1 145 ? -5.891 34.156 2.039 1 89.81 145 GLY B O 1
ATOM 2709 N N . ARG B 1 146 ? -6.621 32.125 2.27 1 91.25 146 ARG B N 1
ATOM 2710 C CA . ARG B 1 146 ? -6.566 32.156 3.727 1 91.25 146 ARG B CA 1
ATOM 2711 C C . ARG B 1 146 ? -5.367 31.375 4.254 1 91.25 146 ARG B C 1
ATOM 2713 O O . ARG B 1 146 ? -4.824 31.703 5.312 1 91.25 146 ARG B O 1
ATOM 2720 N N . GLU B 1 147 ? -5.012 30.406 3.506 1 90.69 147 GLU B N 1
ATOM 2721 C CA . GLU B 1 147 ? -3.9 29.531 3.867 1 90.69 147 GLU B CA 1
ATOM 2722 C C . GLU B 1 147 ? -2.66 29.844 3.033 1 90.69 147 GLU B C 1
ATOM 2724 O O . GLU B 1 147 ? -2.764 30.406 1.94 1 90.69 147 GLU B O 1
ATOM 2729 N N . ASP B 1 148 ? -1.55 29.469 3.617 1 93 148 ASP B N 1
ATOM 2730 C CA . ASP B 1 148 ? -0.29 29.562 2.885 1 93 148 ASP B CA 1
ATOM 2731 C C . ASP B 1 148 ? -0.362 28.797 1.566 1 93 148 ASP B C 1
ATOM 2733 O O . ASP B 1 148 ? -0.826 27.656 1.531 1 93 148 ASP B O 1
ATOM 2737 N N . LYS B 1 149 ? 0.111 29.422 0.509 1 93.75 149 LYS B N 1
ATOM 2738 C CA . LYS B 1 149 ? -0.008 28.844 -0.831 1 93.75 149 LYS B CA 1
ATOM 2739 C C . LYS B 1 149 ? 0.707 27.5 -0.924 1 93.75 149 LYS B C 1
ATOM 2741 O O . LYS B 1 149 ? 0.19 26.562 -1.526 1 93.75 149 LYS B O 1
ATOM 2746 N N . LYS B 1 150 ? 1.912 27.422 -0.396 1 95.44 150 LYS B N 1
ATOM 2747 C CA . LYS B 1 150 ? 2.67 26.172 -0.436 1 95.44 150 LYS B CA 1
ATOM 2748 C C . LYS B 1 150 ? 1.965 25.078 0.36 1 95.44 150 LYS B C 1
ATOM 2750 O O . LYS B 1 150 ? 1.851 23.938 -0.106 1 95.44 150 LYS B O 1
ATOM 2755 N N . ASN B 1 151 ? 1.508 25.422 1.493 1 95.5 151 ASN B N 1
ATOM 2756 C CA . ASN B 1 151 ? 0.831 24.438 2.34 1 95.5 151 ASN B CA 1
ATOM 2757 C C . ASN B 1 151 ? -0.416 23.875 1.662 1 95.5 151 ASN B C 1
ATOM 2759 O O . ASN B 1 151 ? -0.633 22.672 1.657 1 95.5 151 ASN B O 1
ATOM 2763 N N . LEU B 1 152 ? -1.201 24.75 1.111 1 95.88 152 LEU B N 1
ATOM 2764 C CA . LEU B 1 152 ? -2.408 24.328 0.407 1 95.88 152 LEU B CA 1
ATOM 2765 C C . LEU B 1 152 ? -2.064 23.422 -0.769 1 95.88 152 LEU B C 1
ATOM 2767 O O . LEU B 1 152 ? -2.73 22.406 -0.992 1 95.88 152 LEU B O 1
ATOM 2771 N N . LEU B 1 153 ? -1.026 23.812 -1.534 1 96.75 153 LEU B N 1
ATOM 2772 C CA . LEU B 1 153 ? -0.583 23 -2.656 1 96.75 153 LEU B CA 1
ATOM 2773 C C . LEU B 1 153 ? -0.193 21.594 -2.189 1 96.75 153 LEU B C 1
ATOM 2775 O O . LEU B 1 153 ? -0.544 20.594 -2.83 1 96.75 153 LEU B O 1
ATOM 2779 N N . LEU B 1 154 ? 0.516 21.484 -1.088 1 97.62 154 LEU B N 1
ATOM 2780 C CA . LEU B 1 154 ? 0.968 20.188 -0.572 1 97.62 154 LEU B CA 1
ATOM 2781 C C . LEU B 1 154 ? -0.215 19.328 -0.141 1 97.62 154 LEU B C 1
ATOM 2783 O O . LEU B 1 154 ? -0.234 18.125 -0.387 1 97.62 154 LEU B O 1
ATOM 2787 N N . TRP B 1 155 ? -1.228 19.906 0.503 1 96.62 155 TRP B N 1
ATOM 2788 C CA . TRP B 1 155 ? -2.441 19.188 0.872 1 96.62 155 TRP B CA 1
ATOM 2789 C C . TRP B 1 155 ? -3.16 18.672 -0.367 1 96.62 155 TRP B C 1
ATOM 2791 O O . TRP B 1 155 ? -3.562 17.5 -0.415 1 96.62 155 TRP B O 1
ATOM 2801 N N . LEU B 1 156 ? -3.262 19.531 -1.328 1 97.06 156 LEU B N 1
ATOM 2802 C CA . LEU B 1 156 ? -3.916 19.141 -2.572 1 97.06 156 LEU B CA 1
ATOM 2803 C C . LEU B 1 156 ? -3.125 18.047 -3.281 1 97.06 156 LEU B C 1
ATOM 2805 O O . LEU B 1 156 ? -3.711 17.156 -3.902 1 97.06 156 LEU B O 1
ATOM 2809 N N . THR B 1 157 ? -1.808 18.125 -3.207 1 97.88 157 THR B N 1
ATOM 2810 C CA . THR B 1 157 ? -0.94 17.109 -3.809 1 97.88 157 THR B CA 1
ATOM 2811 C C . THR B 1 157 ? -1.212 15.734 -3.211 1 97.88 157 THR B C 1
ATOM 2813 O O . THR B 1 157 ? -1.331 14.75 -3.939 1 97.88 157 THR B O 1
ATOM 2816 N N . THR B 1 158 ? -1.368 15.633 -1.932 1 97.94 158 THR B N 1
ATOM 2817 C CA . THR B 1 158 ? -1.668 14.359 -1.281 1 97.94 158 THR B CA 1
ATOM 2818 C C . THR B 1 158 ? -3.059 13.867 -1.674 1 97.94 158 THR B C 1
ATOM 2820 O O . THR B 1 158 ? -3.246 12.68 -1.945 1 97.94 158 THR B O 1
ATOM 2823 N N . LEU B 1 159 ? -4.012 14.766 -1.726 1 97.94 159 LEU B N 1
ATOM 2824 C CA . LEU B 1 159 ? -5.363 14.422 -2.152 1 97.94 159 LEU B CA 1
ATOM 2825 C C . LEU B 1 159 ? -5.363 13.883 -3.58 1 97.94 159 LEU B C 1
ATOM 2827 O O . LEU B 1 159 ? -6 12.867 -3.865 1 97.94 159 LEU B O 1
ATOM 2831 N N . ASN B 1 160 ? -4.641 14.57 -4.43 1 98.25 160 ASN B N 1
ATOM 2832 C CA . ASN B 1 160 ? -4.594 14.188 -5.84 1 98.25 160 ASN B CA 1
ATOM 2833 C C . ASN B 1 160 ? -3.951 12.82 -6.031 1 98.25 160 ASN B C 1
ATOM 2835 O O . ASN B 1 160 ? -4.32 12.078 -6.945 1 98.25 160 ASN B O 1
ATOM 2839 N N . TYR B 1 161 ? -2.998 12.469 -5.188 1 98.31 161 TYR B N 1
ATOM 2840 C CA . TYR B 1 161 ? -2.463 11.117 -5.246 1 98.31 161 TYR B CA 1
ATOM 2841 C C . TYR B 1 161 ? -3.578 10.086 -5.117 1 98.31 161 TYR B C 1
ATOM 2843 O O . TYR B 1 161 ? -3.666 9.148 -5.918 1 98.31 161 TYR B O 1
ATOM 2851 N N . GLY B 1 162 ? -4.391 10.305 -4.059 1 97.81 162 GLY B N 1
ATOM 2852 C CA . GLY B 1 162 ? -5.508 9.398 -3.844 1 97.81 162 GLY B CA 1
ATOM 2853 C C . GLY B 1 162 ? -6.465 9.344 -5.02 1 97.81 162 GLY B C 1
ATOM 2854 O O . GLY B 1 162 ? -6.93 8.266 -5.398 1 97.81 162 GLY B O 1
ATOM 2855 N N . LYS B 1 163 ? -6.723 10.461 -5.594 1 98.56 163 LYS B N 1
ATOM 2856 C CA . LYS B 1 163 ? -7.633 10.516 -6.73 1 98.56 163 LYS B CA 1
ATOM 2857 C C . LYS B 1 163 ? -7.078 9.734 -7.918 1 98.56 163 LYS B C 1
ATOM 2859 O O . LYS B 1 163 ? -7.781 8.914 -8.508 1 98.56 163 LYS B O 1
ATOM 2864 N N . TYR B 1 164 ? -5.82 9.969 -8.273 1 98.69 164 TYR B N 1
ATOM 2865 C CA . TYR B 1 164 ? -5.191 9.258 -9.375 1 98.69 164 TYR B CA 1
ATOM 2866 C C . TYR B 1 164 ? -5.168 7.754 -9.109 1 98.69 164 TYR B C 1
ATOM 2868 O O . TYR B 1 164 ? -5.461 6.953 -10 1 98.69 164 TYR B O 1
ATOM 2876 N N . ASP B 1 165 ? -4.82 7.391 -7.906 1 97.81 165 ASP B N 1
ATOM 2877 C CA . ASP B 1 165 ? -4.73 5.988 -7.508 1 97.81 165 ASP B CA 1
ATOM 2878 C C . ASP B 1 165 ? -6.082 5.293 -7.645 1 97.81 165 ASP B C 1
ATOM 2880 O O . ASP B 1 165 ? -6.184 4.246 -8.289 1 97.81 165 ASP B O 1
ATOM 2884 N N . ASP B 1 166 ? -7.129 5.898 -7.105 1 98.44 166 ASP B N 1
ATOM 2885 C CA . ASP B 1 166 ? -8.445 5.27 -7.113 1 98.44 1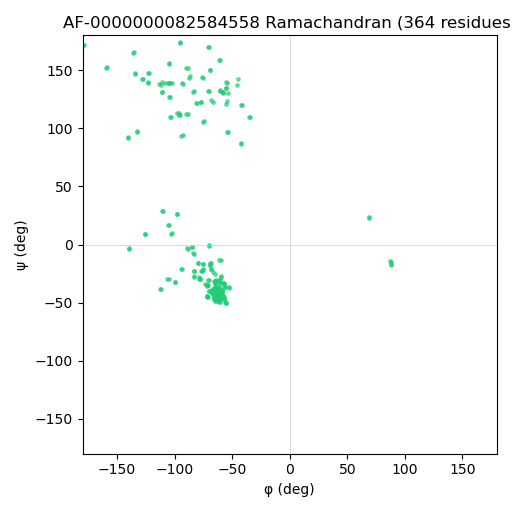66 ASP B CA 1
ATOM 2886 C C . ASP B 1 166 ? -9.047 5.273 -8.516 1 98.44 166 ASP B C 1
ATOM 2888 O O . ASP B 1 166 ? -9.758 4.34 -8.898 1 98.44 166 ASP B O 1
ATOM 2892 N N . GLU B 1 167 ? -8.812 6.305 -9.297 1 98.81 167 GLU B N 1
ATOM 2893 C CA . GLU B 1 167 ? -9.266 6.312 -10.68 1 98.81 167 GLU B CA 1
ATOM 2894 C C . GLU B 1 167 ? -8.625 5.18 -11.477 1 98.81 167 GLU B C 1
ATOM 2896 O O . GLU B 1 167 ? -9.297 4.504 -12.258 1 98.81 167 GLU B O 1
ATOM 2901 N N . ALA B 1 168 ? -7.336 4.992 -11.297 1 98.75 168 ALA B N 1
ATOM 2902 C CA . ALA B 1 168 ? -6.641 3.893 -11.961 1 98.75 168 ALA B CA 1
ATOM 2903 C C . ALA B 1 168 ? -7.191 2.543 -11.508 1 98.75 168 ALA B C 1
ATOM 2905 O O . ALA B 1 168 ? -7.363 1.634 -12.328 1 98.75 168 ALA B O 1
ATOM 2906 N N . LYS B 1 169 ? -7.465 2.416 -10.242 1 98.5 169 LYS B N 1
ATOM 2907 C CA . LYS B 1 169 ? -8.023 1.181 -9.703 1 98.5 169 LYS B CA 1
ATOM 2908 C C . LYS B 1 169 ? -9.383 0.874 -10.32 1 98.5 169 LYS B C 1
ATOM 2910 O O . LYS B 1 169 ? -9.672 -0.276 -10.664 1 98.5 169 LYS B O 1
ATOM 2915 N N . ILE B 1 170 ? -10.195 1.897 -10.461 1 98.81 170 ILE B N 1
ATOM 2916 C CA . ILE B 1 170 ? -11.516 1.713 -11.039 1 98.81 170 ILE B CA 1
ATOM 2917 C C . ILE B 1 170 ? -11.383 1.221 -12.477 1 98.81 170 ILE B C 1
ATOM 2919 O O . ILE B 1 170 ? -12.062 0.272 -12.883 1 98.81 170 ILE B O 1
ATOM 2923 N N . LYS B 1 171 ? -10.508 1.837 -13.227 1 98.81 171 LYS B N 1
ATOM 2924 C CA . LYS B 1 171 ? -10.289 1.407 -14.602 1 98.81 171 LYS B CA 1
ATOM 2925 C C . LYS B 1 171 ? -9.805 -0.039 -14.656 1 98.81 171 LYS B C 1
ATOM 2927 O O . LYS B 1 171 ? -10.266 -0.825 -15.484 1 98.81 171 LYS B O 1
ATOM 2932 N N . TRP B 1 172 ? -8.867 -0.385 -13.828 1 98.81 172 TRP B N 1
ATOM 2933 C CA . TRP B 1 172 ? -8.367 -1.752 -13.734 1 98.81 172 TRP B CA 1
ATOM 2934 C C . TRP B 1 172 ? -9.492 -2.725 -13.406 1 98.81 172 TRP B C 1
ATOM 2936 O O . TRP B 1 172 ? -9.602 -3.787 -14.023 1 98.81 172 TRP B O 1
ATOM 2946 N N . CYS B 1 173 ? -10.336 -2.342 -12.445 1 98.81 173 CYS B N 1
ATOM 2947 C CA . CYS B 1 173 ? -11.453 -3.195 -12.055 1 98.81 173 CYS B CA 1
ATOM 2948 C C . CYS B 1 173 ? -12.398 -3.428 -13.227 1 98.81 173 CYS B C 1
ATOM 2950 O O . CYS B 1 173 ? -12.805 -4.562 -13.484 1 98.81 173 CYS B O 1
ATOM 2952 N N . GLU B 1 174 ? -12.742 -2.385 -13.898 1 98.75 174 GLU B N 1
ATOM 2953 C CA . GLU B 1 174 ? -13.672 -2.477 -15.016 1 98.75 174 GLU B CA 1
ATOM 2954 C C . GLU B 1 174 ? -13.125 -3.383 -16.109 1 98.75 174 GLU B C 1
ATOM 2956 O O . GLU B 1 174 ? -13.844 -4.242 -16.641 1 98.75 174 GLU B O 1
ATOM 2961 N N . GLU B 1 175 ? -11.875 -3.217 -16.422 1 98.44 175 GLU B N 1
ATOM 2962 C CA . GLU B 1 175 ? -11.242 -4.062 -17.438 1 98.44 175 GLU B CA 1
ATOM 2963 C C . GLU B 1 175 ? -11.188 -5.52 -16.984 1 98.44 175 GLU B C 1
ATOM 2965 O O . GLU B 1 175 ? -11.445 -6.43 -17.766 1 98.44 175 GLU B O 1
ATOM 2970 N N . THR B 1 176 ? -10.844 -5.738 -15.758 1 98.5 176 THR B N 1
ATOM 2971 C CA . THR B 1 176 ? -10.742 -7.082 -15.203 1 98.5 176 THR B CA 1
ATOM 2972 C C . THR B 1 176 ? -12.094 -7.777 -15.211 1 98.5 176 THR B C 1
ATOM 2974 O O . THR B 1 176 ? -12.203 -8.945 -15.602 1 98.5 176 THR B O 1
ATOM 2977 N N . LEU B 1 177 ? -13.125 -7.027 -14.805 1 98.44 177 LEU B N 1
ATOM 2978 C CA . LEU B 1 177 ? -14.469 -7.586 -14.781 1 98.44 177 LEU B CA 1
ATOM 2979 C C . LEU B 1 177 ? -14.914 -7.996 -16.188 1 98.44 177 LEU B C 1
ATOM 2981 O O . LEU B 1 177 ? -15.492 -9.07 -16.359 1 98.44 177 LEU B O 1
ATOM 2985 N N . LYS B 1 178 ? -14.633 -7.199 -17.141 1 98 178 LYS B N 1
ATOM 2986 C CA . LYS B 1 178 ? -14.969 -7.523 -18.531 1 98 178 LYS B CA 1
ATOM 2987 C C . LYS B 1 178 ? -14.266 -8.805 -18.969 1 98 178 LYS B C 1
ATOM 2989 O O . LYS B 1 178 ? -14.875 -9.656 -19.609 1 98 178 LYS B O 1
ATOM 2994 N N . SER B 1 179 ? -12.984 -8.938 -18.641 1 97.06 179 SER B N 1
ATOM 2995 C CA . SER B 1 179 ? -12.195 -10.102 -19.031 1 97.06 179 SER B CA 1
ATOM 2996 C C . SER B 1 179 ? -12.688 -11.367 -18.344 1 97.06 179 SER B C 1
ATOM 2998 O O . SER B 1 179 ? -12.758 -12.43 -18.953 1 97.06 179 SER B O 1
ATOM 3000 N N . LEU B 1 180 ? -13.055 -11.242 -17.094 1 96.81 180 LEU B N 1
ATOM 3001 C CA . LEU B 1 180 ? -13.516 -12.398 -16.328 1 96.81 180 LEU B CA 1
ATOM 3002 C C . LEU B 1 180 ? -14.891 -12.852 -16.797 1 96.81 180 LEU B C 1
ATOM 3004 O O . LEU B 1 180 ? -15.188 -14.047 -16.797 1 96.81 180 LEU B O 1
ATOM 3008 N N . GLU B 1 181 ? -15.711 -11.969 -17.188 1 93.44 181 GLU B N 1
ATOM 3009 C CA . GLU B 1 181 ? -17.047 -12.289 -17.672 1 93.44 181 GLU B CA 1
ATOM 3010 C C . GLU B 1 181 ? -17 -13.094 -18.969 1 93.44 181 GLU B C 1
ATOM 3012 O O . GLU B 1 181 ? -17.906 -13.891 -19.25 1 93.44 181 GLU B O 1
ATOM 3017 N N . LYS B 1 182 ? -15.898 -12.906 -19.688 1 90 182 LYS B N 1
ATOM 3018 C CA . LYS B 1 182 ? -15.734 -13.656 -20.938 1 90 182 LYS B CA 1
ATOM 3019 C C . LYS B 1 182 ? -15.344 -15.109 -20.656 1 90 182 LYS B C 1
ATOM 3021 O O . LYS B 1 182 ? -15.453 -15.969 -21.531 1 90 182 LYS B O 1
ATOM 3026 N N . LEU B 1 183 ? -14.805 -15.344 -19.547 1 85.19 183 LEU B N 1
ATOM 3027 C CA . LEU B 1 183 ? -14.438 -16.703 -19.156 1 85.19 183 LEU B CA 1
ATOM 3028 C C . LEU B 1 183 ? -15.656 -17.469 -18.656 1 85.19 183 LEU B C 1
ATOM 3030 O O . LEU B 1 183 ? -15.625 -18.703 -18.562 1 85.19 183 LEU B O 1
ATOM 3034 N N . LYS B 1 184 ? -16.766 -16.75 -18.328 1 71 184 LYS B N 1
ATOM 3035 C CA . LYS B 1 184 ? -18 -17.422 -17.922 1 71 184 LYS B CA 1
ATOM 3036 C C . LYS B 1 184 ? -18.688 -18.062 -19.125 1 71 184 LYS B C 1
ATOM 3038 O O . LYS B 1 184 ? -18.641 -17.516 -20.234 1 71 184 LYS B O 1
#

Foldseek 3Di:
DPPPPCVLLLQLVQQVVHKFFLVVSVVCCVVQPCLPDPDDSVPVVVVVVVCVVVVQKDWDWDDDPPDPITIIIHGDPNVVVVSVVVVPDDDDDDDDDDPLVVCVVPCPVPDLVVNLVSLVVLLVVLVVLLVVLVVVVVVLVVCVPVDDPVVSVVSVVVSVVSNVVSVVSNVVSVVVNVVSVVVD/DPPPPCVLLLQLVQQVVHKFFLVVSVVCCVVQPCLPD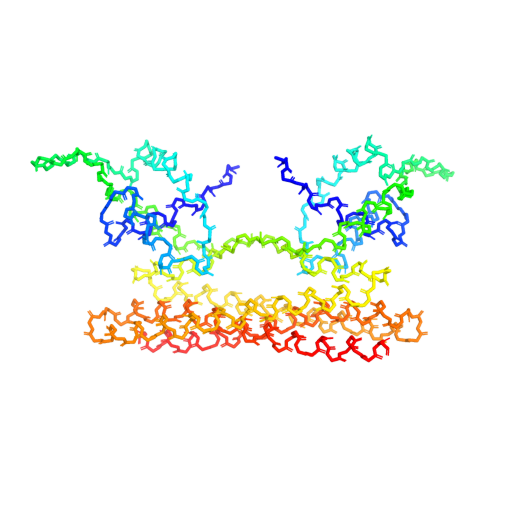PDDSVPVVVVVVVCVVVVQKDWDWDDDPPDPITIIIHGDPNVVVVSVVVVPDDDDDDDDDDPLVVCVVPCPPPDLVVNLVSLVVLLVVLVVLLVVLVVVVVVLVVCVPVDDPVVSVVSVVVSVVSNVVSVVSNVVSVVVNVVSVVVD

Secondary structure (DSSP, 8-state):
-----THHHHHHHHHTT--B-HHHHHHHHHHHTTTTB---GGGHHHHHHHHHHTTSEEEEEE--TTS--EEEEEE-HHHHHHHHHHHHSPPPPPPPB-HHHHHHHTGGGS-HHHHHHHHHHHHHHHHHHHHHHHHHHHHHHTTTTTS-HHHHHHHHHHHHHHHHHHHHHHHHHHHHHHHHHHH-/-----THHHHHHHHHTT--B-HHHHHHHHHHHTTTTB---GGGHHHHHHHHHHTTSEEEEEE--TTS--EEEEEE-HHHHHHHHHHHHSPPPPPPPB-HHHHHHHTGGGS-HHHHHHHHHHHHHHHHHHHHHHHHHHHHHHTTTTTS-HHHHHHHHHHHHHHHHHHHHHHHHHHHHHHHHHHH-

Radius of gyration: 23.9 Å; Cα contacts (8 Å, |Δi|>4): 403; chains: 2; bounding box: 45×72×63 Å